Protein AF-Q5QMM8-F1 (afdb_monomer)

Foldseek 3Di:
DVLVVLVVLVCCLVVDQPDPPDDDDDDPDDDDDDDDDDDDDDDDDDDDDDDDDDDDDDDDDDDDPDPPPPQPFPLPQDDPVLSVQLSVLVVVVVVCVVVVHQDLVSLSSNSVSLVVSVVSLVVQLVVLVVLLVVLVVCLPDPVLVPDPCNVVSVVVNVVSVVVNVSSVVSSVSSSVVSVVSCPDPSNVVNVVVSVVVVVVVVVVVVVVVVVPDDPVRVVVVCVVPPVNVVPPPPPPDPDDD

Mean predicted aligned error: 17.86 Å

Secondary structure (DSSP, 8-state):
-HHHHHHHHHHHHHH-----S-S--PPPP------------------------------------------SS--TTS-HHHHHHHHHHHHHHHHHHHTT---HHHHHHHHHHHHHHHHHHHHHHHHHHHHHHHHHHHHHSTTGGGSTTHHHHHHHHHHHHHHHHHHHHHHHHHHHHHHHHHHSHHHHHHHHHHHHHHHHHHHHHHHHHHTS--HHHHHHHHHH-HHHHHTTGGG------

pLDDT: mean 73.05, std 20.54, range [30.92, 96.69]

Solvent-accessible surface area (backbone atoms only — not comparable to full-atom values): 15122 Å² total; per-residue (Å²): 119,74,64,63,50,55,51,50,51,51,49,51,59,73,75,50,66,76,69,76,94,72,80,86,78,79,76,85,77,88,77,86,81,82,82,80,89,86,87,86,89,85,84,93,81,88,91,85,86,91,85,82,92,86,82,87,80,87,89,80,90,74,88,73,93,62,87,72,75,76,60,96,65,79,48,76,85,52,54,72,66,58,48,48,50,45,48,54,44,49,53,51,49,54,50,35,54,74,68,74,48,87,59,64,67,57,54,51,53,41,50,52,44,51,52,54,47,48,54,54,51,50,53,50,50,52,53,43,48,53,52,39,52,54,49,51,53,46,67,70,34,76,70,39,72,78,38,96,54,38,67,62,51,53,53,50,43,55,52,35,54,54,50,50,56,49,51,51,52,33,41,54,51,50,42,51,54,51,51,56,46,67,71,33,67,67,46,50,50,50,52,51,52,54,50,52,52,52,49,52,51,50,52,49,51,51,51,55,57,67,64,59,65,53,74,66,54,52,50,52,49,58,73,65,34,61,72,70,67,56,70,70,67,79,79,77,80,83,81,80,132

Sequence (241 aa):
MRTSLVRFFLTILANTFLHSPYQHSSPPESSQCSTPLGSESGGKRRRGRRGKQKGLGEVVSVHEKKEAKTSPFPLLLLCRATRRRITEVYDEMYQIVRAKRNDTGKVHEFINCLVDARNELLHKSEMVQRSCRIKKALLSNPCSRRANSYDRLCEQVHKLEAEHKRLKKDADIYNYIQEQLQMSESYKLLIELSALVEKAEREDALATEAAEMTFEELLAQEKSDAAFWQRHRKLTSILPK

Organism: Oryza sativa subsp. japonica (NCBI:txid39947)

Radius of gyration: 34.61 Å; Cα contacts (8 Å, |Δi|>4): 102; chains: 1; bounding box: 60×52×132 Å

Nearest PDB structures (foldseek):
  8rd2-assembly2_B  TM=4.336E-01  e=2.467E+00  Trypanosoma brucei
  2b5u-assembly2_C  TM=3.695E-01  e=2.600E+00  Escherichia coli
  8i4v-assembly1_A  TM=2.441E-01  e=1.804E+00  Saccharomyces cerevisiae S288C
  7nyw-assembly1_B  TM=3.346E-01  e=6.655E+00  Photorhabdus thracensis

Structure (mmCIF, N/CA/C/O backbone):
data_AF-Q5QMM8-F1
#
_entry.id   AF-Q5QMM8-F1
#
loop_
_atom_site.group_PDB
_atom_site.id
_atom_site.type_symbol
_atom_site.label_atom_id
_atom_site.label_alt_id
_atom_site.label_comp_id
_atom_site.label_asym_id
_atom_site.label_entity_id
_atom_site.label_seq_id
_atom_site.pdbx_PDB_ins_code
_atom_site.Cartn_x
_atom_site.Cartn_y
_atom_site.Cartn_z
_atom_site.occupancy
_atom_site.B_iso_or_equiv
_atom_site.auth_seq_id
_atom_site.auth_comp_id
_atom_site.auth_asym_id
_atom_site.auth_atom_id
_atom_site.pdbx_PDB_model_num
ATOM 1 N N . MET A 1 1 ? -6.040 -5.272 22.328 1.00 52.16 1 MET A N 1
ATOM 2 C CA . MET A 1 1 ? -5.174 -5.224 21.114 1.00 52.16 1 MET A CA 1
ATOM 3 C C . MET A 1 1 ? -5.940 -5.113 19.789 1.00 52.16 1 MET A C 1
ATOM 5 O O . MET A 1 1 ? -5.476 -4.390 18.921 1.00 52.16 1 MET A O 1
ATOM 9 N N . ARG A 1 2 ? -7.082 -5.792 19.578 1.00 51.41 2 ARG 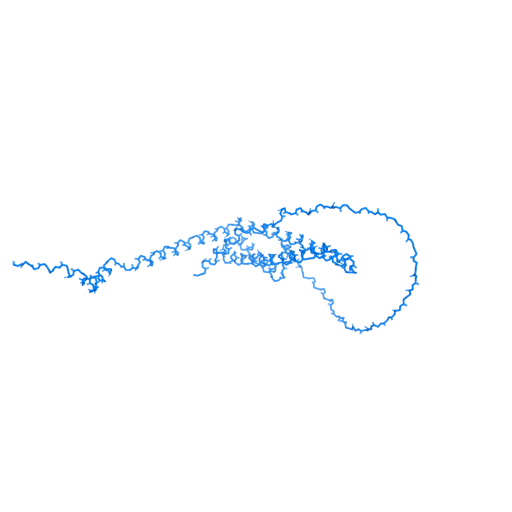A N 1
ATOM 10 C CA . ARG A 1 2 ? -7.790 -5.764 18.273 1.00 51.41 2 ARG A CA 1
ATOM 11 C C . ARG A 1 2 ? -8.487 -4.428 17.946 1.00 51.41 2 ARG A C 1
ATOM 13 O O . ARG A 1 2 ? -8.614 -4.079 16.781 1.00 51.41 2 ARG A O 1
ATOM 20 N N . THR A 1 3 ? -8.896 -3.674 18.957 1.00 55.19 3 THR A N 1
ATOM 21 C CA . THR A 1 3 ? -9.643 -2.403 18.869 1.00 55.19 3 THR A CA 1
ATOM 22 C C . THR A 1 3 ? -8.789 -1.234 18.379 1.00 55.19 3 THR A C 1
ATOM 24 O O . THR A 1 3 ? -9.188 -0.514 17.463 1.00 55.19 3 THR A O 1
ATOM 27 N N . SER A 1 4 ? -7.557 -1.138 18.885 1.00 62.91 4 SER A N 1
ATOM 28 C CA . SER A 1 4 ? -6.531 -0.203 18.401 1.00 62.91 4 SER A CA 1
ATOM 29 C C . SER A 1 4 ? -6.282 -0.345 16.892 1.00 62.91 4 SER A C 1
ATOM 31 O O . SER A 1 4 ? -6.095 0.651 16.196 1.00 62.91 4 SER A O 1
ATOM 33 N N . LEU A 1 5 ? -6.376 -1.569 16.360 1.00 60.88 5 LEU A N 1
ATOM 34 C CA . LEU A 1 5 ? -6.166 -1.847 14.941 1.00 60.88 5 LEU A CA 1
ATOM 35 C C . LEU A 1 5 ? -7.289 -1.271 14.057 1.00 60.88 5 LEU A C 1
ATOM 37 O O . LEU A 1 5 ? -7.006 -0.653 13.036 1.00 60.88 5 LEU A O 1
ATOM 41 N N . VAL A 1 6 ? -8.559 -1.421 14.457 1.00 62.84 6 VAL A N 1
ATOM 42 C CA . VAL A 1 6 ? -9.712 -0.896 13.693 1.00 62.84 6 VAL A CA 1
ATOM 43 C C . VAL A 1 6 ? -9.661 0.628 13.623 1.00 62.84 6 VAL A C 1
ATOM 45 O O . VAL A 1 6 ? -9.844 1.210 12.557 1.00 62.84 6 VAL A O 1
ATOM 48 N N . ARG A 1 7 ? -9.339 1.282 14.742 1.00 64.75 7 ARG A N 1
ATOM 49 C CA . ARG A 1 7 ? -9.132 2.734 14.807 1.00 64.75 7 ARG A CA 1
ATOM 50 C C . ARG A 1 7 ? -7.944 3.184 13.979 1.00 64.75 7 ARG A C 1
ATOM 52 O O . ARG A 1 7 ? -8.061 4.179 13.272 1.00 64.75 7 ARG A O 1
ATOM 59 N N . PHE A 1 8 ? -6.837 2.449 14.015 1.00 67.00 8 PHE A N 1
ATOM 60 C CA . PHE A 1 8 ? -5.682 2.715 13.165 1.00 67.00 8 PHE A CA 1
ATOM 61 C C . PHE A 1 8 ? -6.076 2.690 11.682 1.00 67.00 8 PHE A C 1
ATOM 63 O O . PHE A 1 8 ? -5.788 3.641 10.960 1.00 67.00 8 PHE A O 1
ATOM 70 N N . PHE A 1 9 ? -6.833 1.681 11.242 1.00 63.28 9 PHE A N 1
ATOM 71 C CA . PHE A 1 9 ? -7.301 1.596 9.858 1.00 63.28 9 PHE A CA 1
ATOM 72 C C . PHE A 1 9 ? -8.336 2.662 9.488 1.00 63.28 9 PHE A C 1
ATOM 74 O O . PHE A 1 9 ? -8.205 3.278 8.431 1.00 63.28 9 PHE A O 1
ATOM 81 N N . LEU A 1 10 ? -9.319 2.939 10.351 1.00 69.44 10 LEU A N 1
ATOM 82 C CA . LEU A 1 10 ? -10.286 4.021 10.136 1.00 69.44 10 LEU A CA 1
ATOM 83 C C . LEU A 1 10 ? -9.595 5.385 10.075 1.00 69.44 10 LEU A C 1
ATOM 85 O O . LEU A 1 10 ? -9.942 6.204 9.233 1.00 69.44 10 LEU A O 1
ATOM 89 N N . THR A 1 11 ? -8.582 5.610 10.912 1.00 71.00 11 THR A N 1
ATOM 90 C CA . THR A 1 11 ? -7.783 6.842 10.918 1.00 71.00 11 THR A CA 1
ATOM 91 C C . THR A 1 11 ? -6.945 6.957 9.648 1.00 71.00 11 THR A C 1
ATOM 93 O O . THR A 1 11 ? -6.895 8.027 9.046 1.00 71.00 11 THR A O 1
ATOM 96 N N . ILE A 1 12 ? -6.321 5.861 9.198 1.00 70.19 12 ILE A N 1
ATOM 97 C CA . ILE A 1 12 ? -5.587 5.830 7.927 1.00 70.19 12 ILE A CA 1
ATOM 98 C C . ILE A 1 12 ? -6.524 6.162 6.770 1.00 70.19 12 ILE A C 1
ATOM 100 O O . ILE A 1 12 ? -6.189 7.024 5.958 1.00 70.19 12 ILE A O 1
ATOM 104 N N . LEU A 1 13 ? -7.693 5.523 6.695 1.00 67.56 13 LEU A N 1
ATOM 105 C CA . LEU A 1 13 ? -8.658 5.794 5.635 1.00 67.56 13 LEU A CA 1
ATOM 106 C C . LEU A 1 13 ? -9.182 7.231 5.710 1.00 67.56 13 LEU A C 1
ATOM 108 O O . LEU A 1 13 ? -9.114 7.946 4.716 1.00 67.56 13 LEU A O 1
ATOM 112 N N . ALA A 1 14 ? -9.636 7.691 6.877 1.00 64.50 14 ALA A N 1
ATOM 113 C CA . ALA A 1 14 ? -10.193 9.032 7.055 1.00 64.50 14 ALA A CA 1
ATOM 114 C C . ALA A 1 14 ? -9.201 10.146 6.687 1.00 64.50 14 ALA A C 1
ATOM 116 O O . ALA A 1 14 ? -9.589 11.118 6.045 1.00 64.50 14 ALA A O 1
ATOM 117 N N . ASN A 1 15 ? -7.922 9.988 7.037 1.00 63.44 15 ASN A N 1
ATOM 118 C CA . ASN A 1 15 ? -6.932 11.055 6.888 1.00 63.44 15 ASN A CA 1
ATOM 119 C C . ASN A 1 15 ? -6.159 11.024 5.569 1.00 63.44 15 ASN A C 1
ATOM 121 O O . ASN A 1 15 ? -5.372 11.933 5.310 1.00 63.44 15 ASN A O 1
ATOM 125 N N . THR A 1 16 ? -6.323 9.993 4.736 1.00 59.56 16 THR A N 1
ATOM 126 C CA . THR A 1 16 ? -5.480 9.847 3.544 1.00 59.56 16 THR A CA 1
ATOM 127 C C . THR A 1 16 ? -6.283 9.553 2.290 1.00 59.56 16 THR A C 1
ATOM 129 O O . THR A 1 16 ? -6.184 8.489 1.683 1.00 59.56 16 THR A O 1
ATOM 132 N N . PHE A 1 17 ? -7.000 10.578 1.825 1.00 61.59 17 PHE A N 1
ATOM 133 C CA . PHE A 1 17 ? -7.147 10.735 0.381 1.00 61.59 17 PHE A CA 1
ATOM 134 C C . PHE A 1 17 ? -5.769 10.625 -0.260 1.00 61.59 17 PHE A C 1
ATOM 136 O O . PHE A 1 17 ? -4.796 11.190 0.259 1.00 61.59 17 PHE A O 1
ATOM 143 N N . LEU A 1 18 ? -5.688 9.929 -1.394 1.00 60.53 18 LEU A N 1
ATOM 144 C CA . LEU A 1 18 ? -4.515 9.976 -2.255 1.00 60.53 18 LEU A CA 1
ATOM 145 C C . LEU A 1 18 ? -4.426 11.396 -2.826 1.00 60.53 18 LEU A C 1
ATOM 147 O O . LEU A 1 18 ? -4.844 11.662 -3.952 1.00 60.53 18 LEU A O 1
ATOM 151 N N . HIS A 1 19 ? -3.927 12.333 -2.020 1.00 55.12 19 HIS A N 1
ATOM 152 C CA . HIS A 1 19 ? -3.566 13.658 -2.478 1.00 55.12 19 HIS A CA 1
ATOM 153 C C . HIS A 1 19 ? -2.453 13.467 -3.495 1.00 55.12 19 HIS A C 1
ATOM 155 O O . HIS A 1 19 ? -1.369 12.987 -3.165 1.00 55.12 19 HIS A O 1
ATOM 161 N N . SER A 1 20 ? -2.749 13.813 -4.747 1.00 40.50 20 SER A N 1
ATOM 162 C CA . SER A 1 20 ? -1.759 13.915 -5.814 1.00 40.50 20 SER A CA 1
ATOM 163 C C . SER A 1 20 ? -0.580 14.742 -5.289 1.00 40.50 20 SER A C 1
ATOM 165 O O . SER A 1 20 ? -0.755 15.950 -5.123 1.00 40.50 20 SER A O 1
ATOM 167 N N . PRO A 1 21 ? 0.620 14.172 -5.057 1.00 42.12 21 PRO A N 1
ATOM 168 C CA . PRO A 1 21 ? 1.703 14.910 -4.402 1.00 42.12 21 PRO A CA 1
ATOM 169 C C . PRO A 1 21 ? 2.363 15.974 -5.304 1.00 42.12 21 PRO A C 1
ATOM 171 O O . PRO A 1 21 ? 3.484 16.397 -5.046 1.00 42.12 21 PRO A O 1
ATOM 174 N N . TYR A 1 22 ? 1.708 16.388 -6.395 1.00 44.47 22 TYR A N 1
ATOM 175 C CA . TYR A 1 22 ? 2.306 17.167 -7.479 1.00 44.47 22 TYR A CA 1
ATOM 176 C C . TYR A 1 22 ? 1.322 18.189 -8.062 1.00 44.47 22 TYR A C 1
ATOM 178 O O . TYR A 1 22 ? 0.792 18.019 -9.159 1.00 44.47 22 TYR A O 1
ATOM 186 N N . GLN A 1 23 ? 1.103 19.279 -7.331 1.00 36.41 23 GLN A N 1
ATOM 187 C CA . GLN A 1 23 ? 1.040 20.606 -7.944 1.00 36.41 23 GLN A CA 1
ATOM 188 C C . GLN A 1 23 ? 2.342 21.317 -7.544 1.00 36.41 23 GLN A C 1
ATOM 190 O O . GLN A 1 23 ? 2.742 21.219 -6.392 1.00 36.41 23 GLN A O 1
ATOM 195 N N . HIS A 1 24 ? 3.020 21.973 -8.488 1.00 34.44 24 HIS A N 1
ATOM 196 C CA . HIS A 1 24 ? 4.324 22.650 -8.334 1.00 34.44 24 HIS A CA 1
ATOM 197 C C . HIS A 1 24 ? 5.590 21.780 -8.444 1.00 34.44 24 HIS A C 1
ATOM 199 O O . HIS A 1 24 ? 6.345 21.564 -7.505 1.00 34.44 24 HIS A O 1
ATOM 205 N N . SER A 1 25 ? 5.899 21.365 -9.671 1.00 33.28 25 SER A N 1
ATOM 206 C CA . SER A 1 25 ? 7.277 21.472 -10.172 1.00 33.28 25 SER A CA 1
ATOM 207 C C . SER A 1 25 ? 7.196 21.804 -11.656 1.00 33.28 25 SER A C 1
ATOM 209 O O . SER A 1 25 ? 7.067 20.934 -12.514 1.00 33.28 25 SER A O 1
ATOM 211 N N . SER A 1 26 ? 7.163 23.101 -11.947 1.00 34.69 26 SER A N 1
ATOM 212 C CA . SER A 1 26 ? 7.429 23.634 -13.279 1.00 34.69 26 SER A CA 1
ATOM 213 C C . SER A 1 26 ? 8.799 23.112 -13.744 1.00 34.69 26 SER 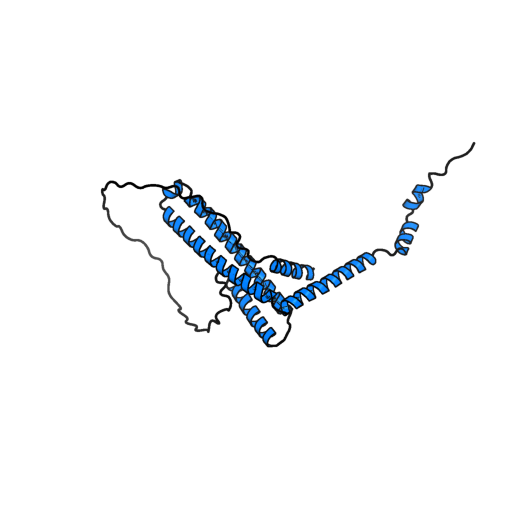A C 1
ATOM 215 O O . SER A 1 26 ? 9.753 23.145 -12.962 1.00 34.69 26 SER A O 1
ATOM 217 N N . PRO A 1 27 ? 8.929 22.589 -14.975 1.00 42.97 27 PRO A N 1
ATOM 218 C CA . PRO A 1 27 ? 10.240 22.270 -15.526 1.00 42.97 27 PRO A CA 1
ATOM 219 C C . PRO A 1 27 ? 11.021 23.580 -15.738 1.00 42.97 27 PRO A C 1
ATOM 221 O O . PRO A 1 27 ? 10.403 24.577 -16.117 1.00 42.97 27 PRO A O 1
ATOM 224 N N . PRO A 1 28 ? 12.349 23.613 -15.512 1.00 45.66 28 PRO A N 1
ATOM 225 C CA . PRO A 1 28 ? 13.141 24.776 -15.872 1.00 45.66 28 PRO A CA 1
ATOM 226 C C . PRO A 1 28 ? 13.070 24.983 -17.387 1.00 45.66 28 PRO A C 1
ATOM 228 O O . PRO A 1 28 ? 13.070 24.032 -18.173 1.00 45.66 28 PRO A O 1
ATOM 231 N N . GLU A 1 29 ? 12.948 26.252 -17.741 1.00 39.28 29 GLU A N 1
ATOM 232 C CA . GLU A 1 29 ? 12.667 26.787 -19.061 1.00 39.28 29 GLU A CA 1
ATOM 233 C C . GLU A 1 29 ? 13.600 26.242 -20.148 1.00 39.28 29 GLU A C 1
ATOM 235 O O . GLU A 1 29 ? 14.810 26.074 -19.982 1.00 39.28 29 GLU A O 1
ATOM 240 N N . SER A 1 30 ? 12.993 25.986 -21.302 1.00 36.56 30 SER A N 1
ATOM 241 C CA . SER A 1 30 ? 13.650 25.678 -22.561 1.00 36.56 30 SER A CA 1
ATOM 242 C C . SER A 1 30 ? 14.577 26.820 -22.982 1.00 36.56 30 SER A C 1
ATOM 244 O O . SER A 1 30 ? 14.123 27.835 -23.511 1.00 36.56 30 SER A O 1
ATOM 246 N N . SER A 1 31 ? 15.880 26.623 -22.797 1.00 42.12 31 SER A N 1
ATOM 247 C CA . SER A 1 31 ? 16.910 27.391 -23.490 1.00 42.12 31 SER A CA 1
ATOM 248 C C . SER A 1 31 ? 17.066 26.861 -24.919 1.00 42.12 31 SER A C 1
ATOM 250 O O . SER A 1 31 ? 17.201 25.661 -25.168 1.00 42.12 31 SER A O 1
ATOM 252 N N . GLN A 1 32 ? 16.954 27.804 -25.842 1.00 35.91 32 GLN A N 1
ATOM 253 C CA . GLN A 1 32 ? 16.893 27.682 -27.288 1.00 35.91 32 GLN A CA 1
ATOM 254 C C . GLN A 1 32 ? 18.176 27.047 -27.848 1.00 35.91 32 GLN A C 1
ATOM 256 O O . GLN A 1 32 ? 19.281 27.397 -27.443 1.00 35.91 32 GLN A O 1
ATOM 261 N N . CYS A 1 33 ? 18.052 26.149 -28.826 1.00 32.84 33 CYS A N 1
ATOM 262 C CA . CYS A 1 33 ? 19.186 25.767 -29.663 1.00 32.84 33 CYS A CA 1
ATOM 263 C C . CYS A 1 33 ? 18.751 25.786 -31.125 1.00 32.84 33 CYS A C 1
ATOM 265 O O . CYS A 1 33 ? 18.066 24.887 -31.614 1.00 32.84 33 CYS A O 1
ATOM 267 N N . SER A 1 34 ? 19.114 26.886 -31.771 1.00 42.47 34 SER A N 1
ATOM 268 C CA . SER A 1 34 ? 18.959 27.170 -33.187 1.00 42.47 34 SER A CA 1
ATOM 269 C C . SER A 1 34 ? 19.758 26.176 -34.034 1.00 42.47 34 SER A C 1
ATOM 271 O O . SER A 1 34 ? 20.928 25.908 -33.765 1.00 42.47 34 SER A O 1
ATOM 273 N N . THR A 1 35 ? 19.130 25.654 -35.084 1.00 37.69 35 THR A N 1
ATOM 274 C CA . THR A 1 35 ? 19.794 24.993 -36.213 1.00 37.69 35 THR A CA 1
ATOM 275 C C . THR A 1 35 ? 20.621 26.003 -37.020 1.00 37.69 35 THR A C 1
ATOM 277 O O . THR A 1 35 ? 20.265 27.180 -37.090 1.00 37.69 35 THR A O 1
ATOM 280 N N . PRO A 1 36 ? 21.694 25.542 -37.687 1.00 39.88 36 PRO A N 1
ATOM 281 C CA . PRO A 1 36 ? 21.668 25.666 -39.143 1.00 39.88 36 PRO A CA 1
ATOM 282 C C . PRO A 1 36 ? 22.196 24.430 -39.897 1.00 39.88 36 PRO A C 1
ATOM 284 O O . PRO A 1 36 ? 23.195 23.815 -39.542 1.00 39.88 36 PRO A O 1
ATOM 287 N N . LEU A 1 37 ? 21.439 24.102 -40.949 1.00 38.84 37 LEU A N 1
ATOM 288 C CA . LEU A 1 37 ? 21.835 23.702 -42.307 1.00 38.84 37 LEU A CA 1
ATOM 289 C C . LEU A 1 37 ? 23.322 23.403 -42.589 1.00 38.84 37 LEU A C 1
ATOM 291 O O . LEU A 1 37 ? 24.175 24.265 -42.404 1.00 38.84 37 LEU A O 1
ATOM 295 N N . GLY A 1 38 ? 23.572 22.274 -43.268 1.00 37.28 38 GLY A N 1
ATOM 296 C CA . GLY A 1 38 ? 24.646 22.200 -44.264 1.00 37.28 38 GLY A CA 1
ATOM 297 C C . GLY A 1 38 ? 25.339 20.847 -44.441 1.00 37.28 38 GLY A C 1
ATOM 298 O O . GLY A 1 38 ? 26.075 20.410 -43.569 1.00 37.28 38 GLY A O 1
ATOM 299 N N . SER A 1 39 ? 25.210 20.306 -45.657 1.00 39.66 39 SER A N 1
ATOM 300 C CA . SER A 1 39 ? 26.218 19.511 -46.382 1.00 39.66 39 SER A CA 1
ATOM 301 C C . SER A 1 39 ? 26.262 17.976 -46.244 1.00 39.66 39 SER A C 1
ATOM 303 O O . SER A 1 39 ? 26.850 17.386 -45.346 1.00 39.66 39 SER A O 1
ATOM 305 N N . GLU A 1 40 ? 25.684 17.403 -47.295 1.00 42.16 40 GLU A N 1
ATOM 306 C CA . GLU A 1 40 ? 25.752 16.120 -48.005 1.00 42.16 40 GLU A CA 1
ATOM 307 C C . GLU A 1 40 ? 27.009 15.206 -47.983 1.00 42.16 40 GLU A C 1
ATOM 309 O O . GLU A 1 40 ? 28.139 15.586 -47.684 1.00 42.16 40 GLU A O 1
ATOM 314 N N . SER A 1 41 ? 26.749 13.999 -48.522 1.00 42.56 41 SER A N 1
ATOM 315 C CA . SER A 1 41 ? 27.630 12.884 -48.927 1.00 42.56 41 SER A CA 1
ATOM 316 C C . SER A 1 41 ? 27.987 11.884 -47.817 1.00 42.56 41 SER A C 1
ATOM 318 O O . SER A 1 41 ? 28.306 12.253 -46.701 1.00 42.56 41 SER A O 1
ATOM 320 N N . GLY A 1 42 ? 27.952 10.565 -47.992 1.00 37.94 42 GLY A N 1
ATOM 321 C CA . GLY A 1 42 ? 27.649 9.681 -49.113 1.00 37.94 42 GLY A CA 1
ATOM 322 C C . GLY A 1 42 ? 28.178 8.290 -48.719 1.00 37.94 42 GLY A C 1
ATOM 323 O O . GLY A 1 42 ? 29.270 8.199 -48.170 1.00 37.94 42 GLY A O 1
ATOM 324 N N . GLY A 1 43 ? 27.436 7.194 -48.942 1.00 40.31 43 GLY A N 1
ATOM 325 C CA . GLY A 1 43 ? 27.991 5.852 -48.679 1.00 40.31 43 GLY A CA 1
ATOM 326 C C . GLY A 1 43 ? 27.007 4.704 -48.430 1.00 40.31 43 GLY A C 1
ATOM 327 O O . GLY A 1 43 ? 26.788 4.291 -47.298 1.00 40.31 43 GLY A O 1
ATOM 328 N N . LYS A 1 44 ? 26.473 4.112 -49.505 1.00 47.56 44 LYS A N 1
ATOM 329 C CA . LYS A 1 44 ? 25.811 2.788 -49.525 1.00 47.56 44 LYS A CA 1
ATOM 330 C C . LYS A 1 44 ? 26.807 1.657 -49.224 1.00 47.56 44 LYS A C 1
ATOM 332 O O . LYS A 1 44 ? 27.731 1.534 -50.017 1.00 47.56 44 LYS A O 1
ATOM 337 N N . ARG A 1 45 ? 26.521 0.732 -48.284 1.00 50.62 45 ARG A N 1
ATOM 338 C CA . ARG A 1 45 ? 26.811 -0.740 -48.350 1.00 50.62 45 ARG A CA 1
ATOM 339 C C . ARG A 1 45 ? 25.893 -1.497 -47.362 1.00 50.62 45 ARG A C 1
ATOM 341 O O . ARG A 1 45 ? 25.945 -1.247 -46.172 1.00 50.62 45 ARG A O 1
ATOM 348 N N . ARG A 1 46 ? 24.838 -2.181 -47.830 1.00 49.81 46 ARG A N 1
ATOM 349 C CA . ARG A 1 46 ? 24.703 -3.615 -48.216 1.00 49.81 46 ARG A CA 1
ATOM 350 C C . ARG A 1 46 ? 24.482 -4.612 -47.051 1.00 49.81 46 ARG A C 1
ATOM 352 O O . ARG A 1 46 ? 25.278 -4.720 -46.134 1.00 49.81 46 ARG A O 1
ATOM 359 N N . ARG A 1 47 ? 23.373 -5.361 -47.185 1.00 41.19 47 ARG A N 1
ATOM 360 C CA . ARG A 1 47 ? 22.813 -6.446 -46.350 1.00 41.19 47 ARG A CA 1
ATOM 361 C C . ARG A 1 47 ? 23.704 -7.702 -46.243 1.00 41.19 47 ARG A C 1
ATOM 363 O O . ARG A 1 47 ? 24.265 -8.122 -47.248 1.00 41.19 47 ARG A O 1
ATOM 370 N N . GLY A 1 48 ? 23.605 -8.407 -45.108 1.00 43.69 48 GLY A N 1
ATOM 371 C CA . GLY A 1 48 ? 23.833 -9.860 -44.943 1.00 43.69 48 GLY A CA 1
ATOM 372 C C . GLY A 1 48 ? 23.164 -10.340 -43.638 1.00 43.69 48 GLY A C 1
ATOM 373 O O . GLY A 1 48 ? 23.464 -9.802 -42.586 1.00 43.69 48 GLY A O 1
ATOM 374 N N . ARG A 1 49 ? 22.005 -11.017 -43.666 1.00 46.50 49 ARG A N 1
ATOM 375 C CA . ARG A 1 49 ? 21.713 -12.472 -43.772 1.00 46.50 49 ARG A CA 1
ATOM 376 C C . ARG A 1 49 ? 22.110 -13.348 -42.553 1.00 46.50 49 ARG A C 1
ATOM 378 O O . ARG A 1 49 ? 23.262 -13.717 -42.413 1.00 46.50 49 ARG A O 1
ATOM 385 N N . ARG A 1 50 ? 21.048 -13.828 -41.875 1.00 43.12 50 ARG A N 1
ATOM 386 C CA . ARG A 1 50 ? 20.757 -15.198 -41.367 1.00 43.12 50 ARG A CA 1
ATOM 387 C C . ARG A 1 50 ? 21.469 -15.782 -40.127 1.00 43.12 50 ARG A C 1
ATOM 389 O O . ARG A 1 50 ? 22.671 -15.990 -40.112 1.00 43.12 50 ARG A O 1
ATOM 396 N N . GLY A 1 51 ? 20.616 -16.281 -39.220 1.00 42.66 51 GLY A N 1
ATOM 397 C CA . GLY A 1 51 ? 20.850 -17.307 -38.186 1.00 42.66 51 GLY A CA 1
ATOM 398 C C . GLY A 1 51 ? 20.095 -16.923 -36.902 1.00 42.66 51 GLY A C 1
ATOM 399 O O . GLY A 1 51 ? 20.192 -15.776 -36.506 1.00 42.66 51 GLY A O 1
ATOM 400 N N . LYS A 1 52 ? 19.309 -17.741 -36.193 1.00 45.97 52 LYS A N 1
ATOM 401 C CA . LYS A 1 52 ? 19.045 -19.186 -36.208 1.00 45.97 52 LYS A CA 1
ATOM 402 C C . LYS A 1 52 ? 17.814 -19.444 -35.297 1.00 45.97 52 LYS A C 1
ATOM 404 O O . LYS A 1 52 ? 17.562 -18.674 -34.379 1.00 45.97 52 LYS A O 1
ATOM 409 N N . GLN A 1 53 ? 17.057 -20.499 -35.601 1.00 46.09 53 GLN A N 1
ATOM 410 C CA . GLN A 1 53 ? 15.806 -20.968 -34.973 1.00 46.09 53 GLN A CA 1
ATOM 411 C C . GLN A 1 53 ? 15.862 -21.247 -33.456 1.00 46.09 53 GLN A C 1
ATOM 413 O O . GLN A 1 53 ? 16.874 -21.743 -32.963 1.00 46.09 53 GLN A O 1
ATOM 418 N N . LYS A 1 54 ? 14.709 -21.067 -32.791 1.00 42.00 54 LYS A N 1
ATOM 419 C CA . LYS A 1 54 ? 14.048 -21.916 -31.760 1.00 42.00 54 LYS A CA 1
ATOM 420 C C . LYS A 1 54 ? 12.766 -21.154 -31.360 1.00 42.00 54 LYS A C 1
ATOM 422 O O . LYS A 1 54 ? 12.873 -19.978 -31.053 1.00 42.00 54 LYS A O 1
ATOM 427 N N . GLY A 1 55 ? 11.537 -21.655 -31.410 1.00 35.28 55 GLY A N 1
ATOM 428 C CA . GLY A 1 55 ? 11.009 -23.017 -31.391 1.00 35.28 55 GLY A CA 1
ATOM 429 C C . GLY A 1 55 ? 9.895 -23.055 -30.332 1.00 35.28 55 GLY A C 1
ATOM 430 O O . GLY A 1 55 ? 10.121 -22.526 -29.248 1.00 35.28 55 GLY A O 1
ATOM 431 N N . LEU A 1 56 ? 8.768 -23.710 -30.656 1.00 41.91 56 LEU A N 1
ATOM 432 C CA . LEU A 1 56 ? 7.573 -23.998 -29.827 1.00 41.91 56 LEU A CA 1
ATOM 433 C C . LEU A 1 56 ? 6.572 -22.826 -29.750 1.00 41.91 56 LEU A C 1
ATOM 435 O O . LEU A 1 56 ? 6.899 -21.762 -29.242 1.00 41.91 56 LEU A O 1
ATOM 439 N N . GLY A 1 57 ? 5.370 -22.900 -30.330 1.00 33.56 57 GLY A N 1
ATOM 440 C CA . GLY A 1 57 ? 4.406 -24.015 -30.360 1.00 33.56 57 GLY A CA 1
ATOM 441 C C . GLY A 1 57 ? 3.228 -23.550 -29.497 1.00 33.56 57 GLY A C 1
ATOM 442 O O . GLY A 1 57 ? 3.406 -23.367 -28.302 1.00 33.56 57 GLY A O 1
ATOM 443 N N . GLU A 1 58 ? 2.205 -22.940 -30.096 1.00 32.19 58 GLU A N 1
ATOM 444 C CA . GLU A 1 58 ? 0.922 -23.573 -30.440 1.00 32.19 58 GLU A CA 1
ATOM 445 C C . GLU A 1 58 ? 0.157 -24.100 -29.213 1.00 32.19 58 GLU A C 1
ATOM 447 O O . GLU A 1 58 ? 0.730 -24.670 -28.293 1.00 32.19 58 GLU A O 1
ATOM 452 N N . VAL A 1 59 ? -1.167 -23.962 -29.296 1.00 35.03 59 VAL A N 1
ATOM 453 C CA . VAL A 1 59 ? -2.219 -24.621 -28.512 1.00 35.03 59 VAL A CA 1
ATOM 454 C C . VAL A 1 59 ? -2.958 -23.690 -27.524 1.00 35.03 59 VAL A C 1
ATOM 456 O O . VAL A 1 59 ? -2.456 -23.238 -26.500 1.00 35.03 59 VAL A O 1
ATOM 459 N N . VAL A 1 60 ? -4.233 -23.497 -27.886 1.00 34.91 60 VAL A N 1
ATOM 460 C CA . VAL A 1 60 ? -5.415 -23.095 -27.104 1.00 34.91 60 VAL A CA 1
ATOM 461 C C . VAL A 1 60 ? -5.810 -21.612 -27.039 1.00 34.91 60 VAL A C 1
ATOM 463 O O . VAL A 1 60 ? -5.674 -20.915 -26.037 1.00 34.91 60 VAL A O 1
ATOM 466 N N . SER A 1 61 ? -6.501 -21.201 -28.102 1.00 30.92 61 SER A N 1
ATOM 467 C CA . SER A 1 61 ? -7.718 -20.390 -27.998 1.00 30.92 61 SER A CA 1
ATOM 468 C C . SER A 1 61 ? -8.791 -21.173 -27.219 1.00 30.92 61 SER A C 1
ATOM 470 O O . SER A 1 61 ? -9.290 -22.179 -27.719 1.00 30.92 61 SER A O 1
ATOM 472 N N . VAL A 1 62 ? -9.153 -20.725 -26.010 1.00 37.31 62 VAL A N 1
ATOM 473 C CA . VAL A 1 62 ? -10.474 -21.005 -25.420 1.00 37.31 62 VAL A CA 1
ATOM 474 C C . VAL A 1 62 ? -11.205 -19.678 -25.290 1.00 37.31 62 VAL A C 1
ATOM 476 O O . VAL A 1 62 ? -10.936 -18.859 -24.412 1.00 37.31 62 VAL A O 1
ATOM 479 N N . HIS A 1 63 ? -12.157 -19.493 -26.195 1.00 31.33 63 HIS A N 1
ATOM 480 C CA . HIS A 1 63 ? -13.303 -18.630 -25.991 1.00 31.33 63 HIS A CA 1
ATOM 481 C C . HIS A 1 63 ? -14.131 -19.208 -24.833 1.00 31.33 63 HIS A C 1
ATOM 483 O O . HIS A 1 63 ? -14.935 -20.110 -25.036 1.00 31.33 63 HIS A O 1
ATOM 489 N N . GLU A 1 64 ? -13.985 -18.669 -23.626 1.00 35.69 64 GLU A N 1
ATOM 490 C CA . GLU A 1 64 ? -15.077 -18.694 -22.652 1.00 35.69 64 GLU A CA 1
ATOM 491 C C . GLU A 1 64 ? -15.689 -17.298 -22.595 1.00 35.69 64 GLU A C 1
ATOM 493 O O . GLU A 1 64 ? -15.195 -16.379 -21.938 1.00 35.69 64 GLU A O 1
ATOM 498 N N . LYS A 1 65 ? -16.800 -17.149 -23.325 1.00 31.02 65 LYS A N 1
ATOM 499 C CA . LYS A 1 65 ? -17.841 -16.166 -23.026 1.00 31.02 65 LYS A CA 1
ATOM 500 C C . LYS A 1 65 ? -18.377 -16.479 -21.628 1.00 31.02 65 LYS A C 1
ATOM 502 O O . LYS A 1 65 ? -19.357 -17.197 -21.475 1.00 31.02 65 LYS A O 1
ATOM 507 N N . LYS A 1 66 ? -17.721 -15.949 -20.605 1.00 36.50 66 LYS A N 1
ATOM 508 C CA . LYS A 1 66 ? -18.298 -15.807 -19.274 1.00 36.50 66 LYS A CA 1
ATOM 509 C C . LYS A 1 66 ? -18.531 -14.322 -19.111 1.00 36.50 66 LYS A C 1
ATOM 511 O O . LYS A 1 66 ? -17.560 -13.571 -19.153 1.00 36.50 66 LYS A O 1
ATOM 516 N N . GLU A 1 67 ? -19.799 -13.921 -19.060 1.00 32.88 67 GLU A N 1
ATOM 517 C CA . GLU A 1 67 ? -20.230 -12.533 -18.899 1.00 32.88 67 GLU A CA 1
ATOM 518 C C . GLU A 1 67 ? -19.359 -11.854 -17.845 1.00 32.88 67 GLU A C 1
ATOM 520 O O . GLU A 1 67 ? -19.493 -12.085 -16.641 1.00 32.88 67 GLU A O 1
ATOM 525 N N . ALA A 1 68 ? -18.383 -11.079 -18.314 1.00 42.00 68 ALA A N 1
ATOM 526 C CA . ALA A 1 68 ? -17.535 -10.306 -17.444 1.00 42.00 68 ALA A CA 1
ATOM 527 C C . ALA A 1 68 ? -18.431 -9.180 -16.953 1.00 42.00 68 ALA A C 1
ATOM 529 O O . ALA A 1 68 ? -18.557 -8.161 -17.626 1.00 42.00 68 ALA A O 1
ATOM 530 N N . LYS A 1 69 ? -19.107 -9.410 -15.819 1.00 55.25 69 LYS A N 1
ATOM 531 C CA . LYS A 1 69 ? -19.714 -8.354 -15.014 1.00 55.25 69 LYS A CA 1
ATOM 532 C C . LYS A 1 69 ? -18.669 -7.252 -14.929 1.00 55.25 69 LYS A C 1
ATOM 534 O O . LYS A 1 69 ? -17.617 -7.442 -14.315 1.00 55.25 69 LYS A O 1
ATOM 539 N N . THR A 1 70 ? -18.901 -6.173 -15.668 1.00 55.97 70 THR A N 1
ATOM 540 C CA . THR A 1 70 ? -18.005 -5.028 -15.719 1.00 55.97 70 THR A CA 1
ATOM 541 C C . THR A 1 70 ? -17.891 -4.539 -14.288 1.00 55.97 70 THR A C 1
ATOM 543 O O . THR A 1 70 ? -18.873 -4.057 -13.730 1.00 55.97 70 THR A O 1
ATOM 546 N N . SER A 1 71 ? -16.733 -4.763 -13.662 1.00 57.22 71 SER A N 1
ATOM 547 C CA . SER A 1 71 ? -16.512 -4.359 -12.278 1.00 57.22 71 SER A CA 1
ATOM 548 C C . SER A 1 71 ? -16.833 -2.867 -12.170 1.00 57.22 71 SER A C 1
ATOM 550 O O . SER A 1 71 ? -16.304 -2.112 -12.996 1.00 57.22 71 SER A O 1
ATOM 552 N N . PRO A 1 72 ? -17.642 -2.426 -11.190 1.00 64.06 72 PRO A N 1
ATOM 553 C CA . PRO A 1 72 ? -18.049 -1.025 -11.067 1.00 64.06 72 PRO A CA 1
ATOM 554 C C . PRO A 1 72 ? -16.855 -0.063 -10.974 1.00 64.06 72 PRO A C 1
ATOM 556 O O . PRO A 1 72 ? -16.973 1.111 -11.311 1.00 64.06 72 PRO A O 1
ATOM 559 N N . PHE A 1 73 ? -15.677 -0.576 -10.602 1.00 67.50 73 PHE A N 1
ATOM 560 C CA . PHE A 1 73 ? -14.459 0.201 -10.435 1.00 67.50 73 PHE A CA 1
ATOM 561 C C . PHE A 1 73 ? -13.335 -0.324 -11.334 1.00 67.50 73 PHE A C 1
ATOM 563 O O . PHE A 1 73 ? -12.729 -1.359 -11.030 1.00 67.50 73 PHE A O 1
ATOM 570 N N . PRO A 1 74 ? -13.004 0.366 -12.440 1.00 75.62 74 PRO A N 1
ATOM 571 C CA . PRO A 1 74 ? -11.883 -0.006 -13.288 1.00 75.62 74 PRO A CA 1
ATOM 572 C C . PRO A 1 74 ? -10.563 0.447 -12.645 1.00 75.62 74 PRO A C 1
ATOM 574 O O . PRO A 1 74 ? -9.866 1.300 -13.180 1.00 75.62 74 PRO A O 1
ATOM 577 N N . LEU A 1 75 ? -10.207 -0.142 -11.499 1.00 81.19 75 LEU A N 1
ATOM 578 C CA . LEU A 1 75 ? -8.895 0.001 -10.858 1.00 81.19 75 LEU A CA 1
ATOM 579 C C . LEU A 1 75 ? -7.880 -0.856 -11.630 1.00 81.19 75 LEU A C 1
ATOM 581 O O . LEU A 1 75 ? -7.563 -1.990 -11.259 1.00 81.19 75 LEU A O 1
ATOM 585 N N . LEU A 1 76 ? -7.472 -0.360 -12.800 1.00 79.62 76 LEU A N 1
ATOM 586 C CA . LEU A 1 76 ? -6.798 -1.139 -13.843 1.00 79.62 76 LEU A CA 1
ATOM 587 C C . LEU A 1 76 ? -5.375 -1.552 -13.472 1.00 79.62 76 LEU A C 1
ATOM 589 O O . LEU A 1 76 ? -4.877 -2.553 -13.993 1.00 79.62 76 LEU A O 1
ATOM 593 N N . LEU A 1 77 ? -4.712 -0.761 -12.637 1.00 85.25 77 LEU A N 1
ATOM 594 C CA . LEU A 1 77 ? -3.351 -0.988 -12.190 1.00 85.25 77 LEU A CA 1
ATOM 595 C C . LEU A 1 77 ? -3.291 -1.740 -10.875 1.00 85.25 77 LEU A C 1
ATOM 597 O O . LEU A 1 77 ? -2.188 -2.108 -10.507 1.00 85.25 77 LEU A O 1
ATOM 601 N N . LEU A 1 78 ? -4.399 -2.041 -10.196 1.00 88.94 78 LEU A N 1
ATOM 602 C CA . LEU A 1 78 ? -4.371 -2.996 -9.088 1.00 88.94 78 LEU A CA 1
ATOM 603 C C . LEU A 1 78 ? -4.123 -4.420 -9.588 1.00 88.94 78 LEU A C 1
ATOM 605 O O . LEU A 1 78 ? -4.480 -4.802 -10.710 1.00 88.94 78 LEU A O 1
ATOM 609 N N . CYS A 1 79 ? -3.531 -5.248 -8.735 1.00 88.94 79 CYS A N 1
ATOM 610 C CA . CYS A 1 79 ? -3.343 -6.648 -9.024 1.00 88.94 79 CYS A CA 1
ATOM 611 C C . CYS A 1 79 ? -4.716 -7.314 -9.109 1.00 88.94 79 CYS A C 1
ATOM 613 O O . CYS A 1 79 ? -5.722 -6.876 -8.539 1.00 88.94 79 CYS A O 1
ATOM 615 N N . ARG A 1 80 ? -4.779 -8.401 -9.878 1.00 88.44 80 ARG A N 1
ATOM 616 C CA . ARG A 1 80 ? -6.040 -9.104 -10.124 1.00 88.44 80 ARG A CA 1
ATOM 617 C C . ARG A 1 80 ? -6.694 -9.580 -8.823 1.00 88.44 80 ARG A C 1
ATOM 619 O O . ARG A 1 80 ? -7.917 -9.597 -8.769 1.00 88.44 80 ARG A O 1
ATOM 626 N N . ALA A 1 81 ? -5.900 -9.950 -7.816 1.00 89.62 81 ALA A N 1
ATOM 627 C CA . ALA A 1 81 ? -6.393 -10.406 -6.521 1.00 89.62 81 ALA A CA 1
ATOM 628 C C . ALA A 1 81 ? -7.085 -9.275 -5.745 1.00 89.62 81 ALA A C 1
ATOM 630 O O . ALA A 1 81 ? -8.254 -9.426 -5.404 1.00 89.62 81 ALA A O 1
ATOM 631 N N . THR A 1 82 ? -6.422 -8.127 -5.559 1.00 90.00 82 THR A N 1
ATOM 632 C CA . THR A 1 82 ? -6.990 -6.962 -4.858 1.00 90.00 82 THR A CA 1
ATOM 633 C C . THR A 1 82 ? -8.270 -6.478 -5.533 1.00 90.00 82 THR A C 1
ATOM 635 O O . THR A 1 82 ? -9.302 -6.328 -4.890 1.00 90.00 82 THR A O 1
ATOM 638 N N . ARG A 1 83 ? -8.253 -6.326 -6.863 1.00 90.00 83 ARG A N 1
ATOM 639 C CA . ARG A 1 83 ? -9.437 -5.894 -7.621 1.00 90.00 83 ARG A CA 1
ATOM 640 C C . ARG A 1 83 ? -10.614 -6.869 -7.500 1.00 90.00 83 ARG A C 1
ATOM 642 O O . ARG A 1 83 ? -11.755 -6.423 -7.400 1.00 90.00 83 ARG A O 1
ATOM 649 N N . ARG A 1 84 ? -10.351 -8.183 -7.518 1.00 90.38 84 ARG A N 1
ATOM 650 C CA . ARG A 1 84 ? -11.387 -9.208 -7.302 1.00 90.38 84 ARG A CA 1
ATOM 651 C C . ARG A 1 84 ? -11.993 -9.088 -5.911 1.00 90.38 84 ARG A C 1
ATOM 653 O O . ARG A 1 84 ? -13.203 -8.951 -5.827 1.00 90.38 84 ARG A O 1
ATOM 660 N N . ARG A 1 85 ? -11.156 -9.013 -4.871 1.00 91.44 85 ARG A N 1
ATOM 661 C CA . ARG A 1 85 ? -11.606 -8.848 -3.482 1.00 91.44 85 ARG A CA 1
ATOM 662 C C . ARG A 1 85 ? -12.483 -7.613 -3.297 1.00 91.44 85 ARG A C 1
ATOM 664 O O . ARG A 1 85 ? -13.573 -7.729 -2.760 1.00 91.44 85 ARG A O 1
ATOM 671 N N . ILE A 1 86 ? -12.059 -6.452 -3.807 1.00 89.00 86 ILE A N 1
ATOM 672 C CA . ILE A 1 86 ? -12.869 -5.222 -3.734 1.00 89.00 86 ILE A CA 1
ATOM 673 C C . ILE A 1 86 ? -14.227 -5.422 -4.412 1.00 89.00 86 ILE A C 1
ATOM 675 O O . ILE A 1 86 ? -15.241 -5.016 -3.862 1.00 89.00 86 ILE A O 1
ATOM 679 N N . THR A 1 87 ? -14.251 -6.040 -5.598 1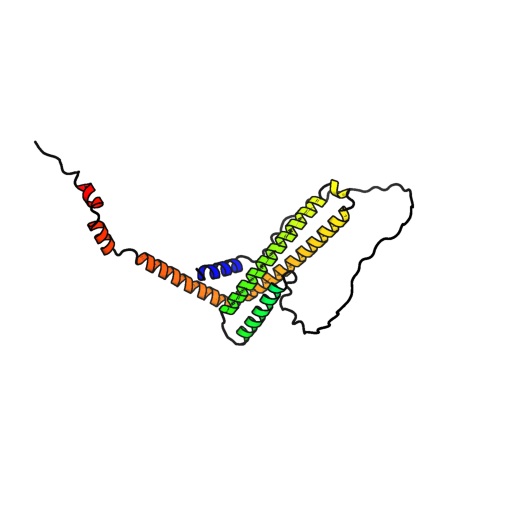.00 88.31 87 THR A N 1
ATOM 680 C CA . THR A 1 87 ? -15.497 -6.255 -6.352 1.00 88.31 87 THR A CA 1
ATOM 681 C C . THR A 1 87 ? -16.431 -7.219 -5.619 1.00 88.31 87 THR A C 1
ATOM 683 O O . THR A 1 87 ? -17.610 -6.927 -5.480 1.00 88.31 87 THR A O 1
ATOM 686 N N . GLU A 1 88 ? -15.900 -8.335 -5.118 1.00 90.44 88 GLU A N 1
ATOM 687 C CA . GLU A 1 88 ? -16.654 -9.355 -4.380 1.00 90.44 88 GLU A CA 1
ATOM 688 C C . GLU A 1 88 ? -17.263 -8.775 -3.099 1.00 90.44 88 GLU A C 1
ATOM 690 O O . GLU A 1 88 ? -18.471 -8.868 -2.891 1.00 90.44 88 GLU A O 1
ATOM 695 N N . VAL A 1 89 ? -16.455 -8.090 -2.284 1.00 87.88 89 VAL A N 1
ATOM 696 C CA . VAL A 1 89 ? -16.929 -7.495 -1.029 1.00 87.88 89 VAL A CA 1
ATOM 697 C C . VAL A 1 89 ? -17.902 -6.341 -1.292 1.00 87.88 89 VAL A C 1
ATOM 699 O O . VAL A 1 89 ? -18.890 -6.203 -0.574 1.00 87.88 89 VAL A O 1
ATOM 702 N N . TYR A 1 90 ? -17.680 -5.534 -2.335 1.00 86.25 90 TYR A N 1
ATOM 703 C CA . TYR A 1 90 ? -18.618 -4.478 -2.723 1.00 86.25 90 TYR A CA 1
ATOM 704 C C . TYR A 1 90 ? -19.974 -5.047 -3.159 1.00 86.25 90 TYR A C 1
ATOM 706 O O . TYR A 1 90 ? -21.013 -4.551 -2.722 1.00 86.25 90 TYR A O 1
ATOM 714 N N . ASP A 1 91 ? -19.973 -6.100 -3.982 1.00 87.25 91 ASP A N 1
ATOM 715 C CA . ASP A 1 91 ? -21.195 -6.779 -4.416 1.00 87.25 91 ASP A CA 1
ATOM 716 C C . ASP A 1 91 ? -21.952 -7.354 -3.207 1.00 87.25 91 ASP A C 1
ATOM 718 O O . ASP A 1 91 ? -23.167 -7.182 -3.098 1.00 87.25 91 ASP A O 1
ATOM 722 N N . GLU A 1 92 ? -21.251 -7.982 -2.259 1.00 87.44 92 GLU A N 1
ATOM 723 C CA . GLU A 1 92 ? -21.845 -8.492 -1.018 1.00 87.44 92 GLU A CA 1
ATOM 724 C C . GLU A 1 92 ? -22.430 -7.374 -0.147 1.00 87.44 92 GLU A C 1
ATOM 726 O O . GLU A 1 92 ? -23.579 -7.471 0.290 1.00 87.44 92 GLU A O 1
ATOM 731 N N . MET A 1 93 ? -21.689 -6.281 0.059 1.00 83.00 93 MET A N 1
ATOM 732 C CA . MET A 1 93 ? -22.180 -5.110 0.789 1.00 83.00 93 MET A CA 1
ATOM 733 C C . MET A 1 93 ? -23.425 -4.517 0.132 1.00 83.00 93 MET A C 1
ATOM 735 O O . MET A 1 93 ? -24.396 -4.200 0.819 1.00 83.00 93 MET A O 1
ATOM 739 N N . TYR A 1 94 ? -23.434 -4.411 -1.196 1.00 80.94 94 TYR A N 1
ATOM 740 C CA . TYR A 1 94 ? -24.586 -3.921 -1.941 1.00 80.94 94 TYR A CA 1
ATOM 741 C C . TYR A 1 94 ? -25.819 -4.819 -1.740 1.00 80.94 94 TYR A C 1
ATOM 743 O O . TYR A 1 94 ? -26.931 -4.313 -1.569 1.00 80.94 94 TYR A O 1
ATOM 751 N N . GLN A 1 95 ? -25.641 -6.144 -1.677 1.00 84.75 95 GLN A N 1
ATOM 752 C CA . GLN A 1 95 ? -26.733 -7.072 -1.358 1.00 84.75 95 GLN A CA 1
ATOM 753 C C . GLN A 1 95 ? -27.212 -6.960 0.096 1.00 84.75 95 GLN A C 1
ATOM 755 O O . GLN A 1 95 ? -28.413 -7.036 0.353 1.00 84.75 95 GLN A O 1
ATOM 760 N N . ILE A 1 96 ? -26.305 -6.743 1.049 1.00 81.94 96 ILE A N 1
ATOM 761 C CA . ILE A 1 96 ? -26.629 -6.566 2.475 1.00 81.94 96 ILE A CA 1
ATOM 762 C C . ILE A 1 96 ? -27.451 -5.292 2.695 1.00 81.94 96 ILE A C 1
ATOM 764 O O . ILE A 1 96 ? -28.502 -5.338 3.341 1.00 81.94 96 ILE A O 1
ATOM 768 N N . VAL A 1 97 ? -27.032 -4.187 2.070 1.00 78.88 97 VAL A N 1
ATOM 769 C CA . VAL A 1 97 ? -27.766 -2.914 2.075 1.00 78.88 97 VAL A CA 1
ATOM 770 C C . VAL A 1 97 ? -29.141 -3.087 1.428 1.00 78.88 97 VAL A C 1
ATOM 772 O O . VAL A 1 97 ? -30.148 -2.656 1.991 1.00 78.88 97 VAL A O 1
ATOM 775 N N . ARG A 1 98 ? -29.222 -3.791 0.290 1.00 82.88 98 ARG A N 1
ATOM 776 C CA . ARG A 1 98 ? -30.502 -4.121 -0.363 1.00 82.88 98 ARG A CA 1
ATOM 777 C C . ARG A 1 98 ? -31.426 -4.932 0.554 1.00 82.88 98 ARG A C 1
ATOM 779 O O . ARG A 1 98 ? -32.636 -4.719 0.539 1.00 82.88 98 ARG A O 1
ATOM 786 N N . ALA A 1 99 ? -30.872 -5.827 1.369 1.00 86.06 99 ALA A N 1
ATOM 787 C CA . ALA A 1 99 ? -31.610 -6.627 2.342 1.00 86.06 99 ALA A CA 1
ATOM 788 C C . ALA A 1 99 ? -31.954 -5.878 3.648 1.00 86.06 99 ALA A C 1
ATOM 790 O O . ALA A 1 99 ? -32.525 -6.495 4.548 1.00 86.06 99 ALA A O 1
ATOM 791 N N . LYS A 1 100 ? -31.618 -4.580 3.773 1.00 79.56 100 LYS A N 1
ATOM 792 C CA . LYS A 1 100 ? -31.764 -3.767 5.000 1.00 79.56 100 LYS A CA 1
ATOM 793 C C . LYS A 1 100 ? -31.113 -4.410 6.232 1.00 79.56 100 LYS A C 1
ATOM 795 O O . LYS A 1 100 ? -31.616 -4.290 7.349 1.00 79.56 100 LYS A O 1
ATOM 800 N N . ARG A 1 101 ? -30.012 -5.134 6.025 1.00 77.25 101 ARG A N 1
ATOM 801 C CA . ARG A 1 101 ? -29.210 -5.719 7.101 1.00 77.25 101 ARG A CA 1
ATOM 802 C C . ARG A 1 101 ? -27.992 -4.841 7.340 1.00 77.25 101 ARG A C 1
ATOM 804 O O . ARG A 1 101 ? -27.427 -4.295 6.400 1.00 77.25 101 ARG A O 1
ATOM 811 N N . ASN A 1 102 ? -27.572 -4.758 8.595 1.00 72.19 102 ASN A N 1
ATOM 812 C CA . ASN A 1 102 ? -26.333 -4.096 8.976 1.00 72.19 102 ASN A CA 1
ATOM 813 C C . ASN A 1 102 ? -25.320 -5.179 9.344 1.00 72.19 102 ASN A C 1
ATOM 815 O O . ASN A 1 102 ? -25.448 -5.812 10.388 1.00 72.19 102 ASN A O 1
ATOM 819 N N . ASP A 1 103 ? -24.339 -5.410 8.472 1.00 81.62 103 ASP A N 1
ATOM 820 C CA . ASP A 1 103 ? -23.213 -6.306 8.741 1.00 81.62 103 ASP A CA 1
ATOM 821 C C . ASP A 1 103 ? -21.933 -5.475 8.864 1.00 81.62 103 ASP A C 1
ATOM 823 O O . ASP A 1 103 ? -21.295 -5.100 7.877 1.00 81.62 103 ASP A O 1
ATOM 827 N N . THR A 1 104 ? -21.571 -5.157 10.105 1.00 80.56 104 THR A N 1
ATOM 828 C CA . THR A 1 104 ? -20.355 -4.401 10.424 1.00 80.56 104 THR A CA 1
ATOM 829 C C . THR A 1 104 ? -19.085 -5.169 10.053 1.00 80.56 104 THR A C 1
ATOM 831 O O . THR A 1 104 ? -18.071 -4.546 9.735 1.00 80.56 104 THR A O 1
ATOM 834 N N . GLY A 1 105 ? -19.137 -6.506 10.023 1.00 85.56 105 GLY A N 1
ATOM 835 C CA . GLY A 1 105 ? -18.022 -7.357 9.616 1.00 85.56 105 GLY A CA 1
ATOM 836 C C . GLY A 1 105 ? -17.676 -7.172 8.143 1.00 85.56 105 GLY A C 1
ATOM 837 O O . GLY A 1 105 ? -16.502 -7.025 7.801 1.00 85.56 105 GLY A O 1
ATOM 838 N N . LYS A 1 106 ? -18.690 -7.080 7.278 1.00 87.31 106 LYS A N 1
ATOM 839 C CA . LYS A 1 106 ? -18.506 -6.868 5.832 1.00 87.31 106 LYS A CA 1
ATOM 840 C C . LYS A 1 106 ? -17.996 -5.472 5.492 1.00 87.31 106 LYS A C 1
ATOM 842 O O . LYS A 1 106 ? -17.125 -5.327 4.639 1.00 87.31 106 LYS A O 1
ATOM 847 N N . VAL A 1 107 ? -18.451 -4.453 6.222 1.00 85.38 107 VAL A N 1
ATOM 848 C CA . VAL A 1 107 ? -17.912 -3.084 6.112 1.00 85.38 107 VAL A CA 1
ATOM 849 C C . VAL A 1 107 ? -16.433 -3.058 6.502 1.00 85.38 107 VAL A C 1
ATOM 851 O O . VAL A 1 107 ? -15.619 -2.443 5.816 1.00 85.38 107 VAL A O 1
ATOM 854 N N . HIS A 1 108 ? -16.066 -3.757 7.578 1.00 86.81 108 HIS A N 1
ATOM 855 C CA . HIS A 1 108 ? -14.676 -3.876 8.013 1.00 86.81 108 HIS A CA 1
ATOM 856 C C . HIS A 1 108 ? -13.809 -4.648 7.002 1.00 86.81 108 HIS A C 1
ATOM 858 O O . HIS A 1 108 ? -12.683 -4.246 6.712 1.00 86.81 108 HIS A O 1
ATOM 864 N N . GLU A 1 109 ? -14.325 -5.729 6.415 1.00 90.75 109 GLU A N 1
ATOM 865 C CA . GLU A 1 109 ? -13.651 -6.462 5.336 1.00 90.75 109 GLU A CA 1
ATOM 866 C C . GLU A 1 109 ? -13.399 -5.564 4.113 1.00 90.75 109 GLU A C 1
ATOM 868 O O . GLU A 1 109 ? -12.298 -5.561 3.555 1.00 90.75 109 GLU A O 1
ATOM 873 N N . PHE A 1 110 ? -14.377 -4.732 3.750 1.00 89.56 110 PHE A N 1
ATOM 874 C CA . PHE A 1 110 ? -14.247 -3.772 2.657 1.00 89.56 110 PHE A CA 1
ATOM 875 C C . PHE A 1 110 ? -13.201 -2.696 2.942 1.00 89.56 110 PHE A C 1
ATOM 877 O O . PHE A 1 110 ? -12.372 -2.400 2.083 1.00 89.56 110 PHE A O 1
ATOM 884 N N . ILE A 1 111 ? -13.182 -2.167 4.169 1.00 88.81 111 ILE A N 1
ATOM 885 C CA . ILE A 1 111 ? -12.152 -1.240 4.655 1.00 88.81 111 ILE A CA 1
ATOM 886 C C . ILE A 1 111 ? -10.754 -1.834 4.473 1.00 88.81 111 ILE A C 1
ATOM 888 O O . ILE A 1 111 ? -9.885 -1.177 3.903 1.00 88.81 111 ILE A O 1
ATOM 892 N N . ASN A 1 112 ? -10.541 -3.087 4.881 1.00 90.69 112 ASN A N 1
ATOM 893 C CA . ASN A 1 112 ? -9.245 -3.746 4.714 1.00 90.69 112 ASN A CA 1
ATOM 894 C C . ASN A 1 112 ? -8.867 -3.900 3.234 1.00 90.69 112 ASN A C 1
ATOM 896 O O . ASN A 1 112 ? -7.729 -3.621 2.860 1.00 90.69 112 ASN A O 1
ATOM 900 N N . CYS A 1 113 ? -9.828 -4.249 2.371 1.00 91.50 113 CYS A N 1
ATOM 901 C CA . CYS A 1 113 ? -9.597 -4.313 0.927 1.00 91.50 113 CYS A CA 1
ATOM 902 C C . CYS A 1 113 ? -9.198 -2.950 0.336 1.00 91.50 113 CYS A C 1
ATOM 904 O O . CYS A 1 113 ? -8.339 -2.893 -0.546 1.00 91.50 113 CYS A O 1
ATOM 906 N N . LEU A 1 114 ? -9.789 -1.849 0.816 1.00 90.88 114 LEU A N 1
ATOM 907 C CA . LEU A 1 114 ? -9.401 -0.496 0.407 1.00 90.88 114 LEU A CA 1
ATOM 908 C C . LEU A 1 114 ? -8.002 -0.125 0.907 1.00 90.88 114 LEU A C 1
ATOM 910 O O . LEU A 1 114 ? -7.233 0.477 0.161 1.00 90.88 114 LEU A O 1
ATOM 914 N N . VAL A 1 115 ? -7.622 -0.523 2.122 1.00 90.88 115 VAL A N 1
ATOM 915 C CA . VAL A 1 115 ? -6.259 -0.296 2.627 1.00 90.88 115 VAL A CA 1
ATOM 916 C C . VAL A 1 115 ? -5.224 -1.051 1.785 1.00 90.88 115 VAL A C 1
ATOM 918 O O . VAL A 1 115 ? -4.209 -0.464 1.403 1.00 90.88 115 VAL A O 1
ATOM 921 N N . ASP A 1 116 ? -5.496 -2.306 1.419 1.00 91.75 116 ASP A N 1
ATOM 922 C CA . ASP A 1 116 ? -4.640 -3.081 0.509 1.00 91.75 116 ASP A CA 1
ATOM 923 C C . ASP A 1 116 ? -4.509 -2.388 -0.858 1.00 91.75 116 ASP A C 1
ATOM 925 O O . ASP A 1 116 ? -3.403 -2.223 -1.381 1.00 91.75 116 ASP A O 1
ATOM 929 N N . ALA A 1 117 ? -5.629 -1.911 -1.411 1.00 92.00 117 ALA A N 1
ATOM 930 C CA . ALA A 1 117 ? -5.668 -1.165 -2.667 1.00 92.00 117 ALA A CA 1
ATOM 931 C C . ALA A 1 117 ? -4.819 0.107 -2.618 1.00 92.00 117 ALA A C 1
ATOM 933 O O . ALA A 1 117 ? -4.027 0.372 -3.524 1.00 92.00 117 ALA A O 1
ATOM 934 N N . ARG A 1 118 ? -4.959 0.878 -1.538 1.00 92.00 118 ARG A N 1
ATOM 935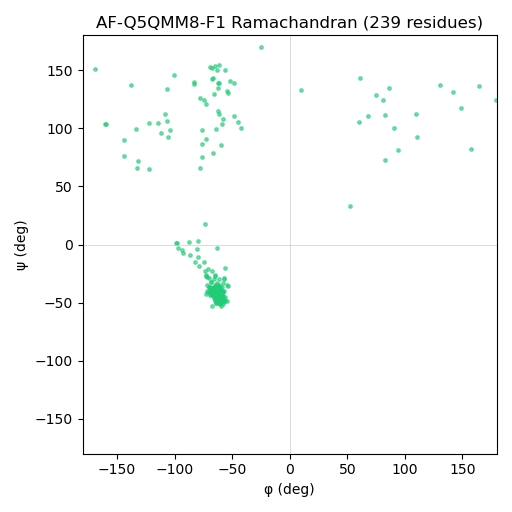 C CA . ARG A 1 118 ? -4.193 2.097 -1.291 1.00 92.00 118 ARG A CA 1
ATOM 936 C C . ARG A 1 118 ? -2.702 1.801 -1.238 1.00 92.00 118 ARG A C 1
ATOM 938 O O . ARG A 1 118 ? -1.931 2.472 -1.917 1.00 92.00 118 ARG A O 1
ATOM 945 N N . ASN A 1 119 ? -2.295 0.800 -0.460 1.00 92.25 119 ASN A N 1
ATOM 946 C CA . ASN A 1 119 ? -0.890 0.420 -0.327 1.00 92.25 119 ASN A CA 1
ATOM 947 C C . ASN A 1 119 ? -0.301 -0.014 -1.675 1.00 92.25 119 ASN A C 1
ATOM 949 O O . ASN A 1 119 ? 0.818 0.366 -2.019 1.00 92.25 119 ASN A O 1
ATOM 953 N N . GLU A 1 120 ? -1.075 -0.746 -2.477 1.00 93.44 120 GLU A N 1
ATOM 954 C CA . GLU A 1 120 ? -0.653 -1.174 -3.805 1.00 93.44 120 GLU A CA 1
ATOM 955 C C . GLU A 1 120 ? -0.519 0.002 -4.794 1.00 93.44 120 GLU A C 1
ATOM 957 O O . GLU A 1 120 ? 0.467 0.078 -5.536 1.00 93.44 120 GLU A O 1
ATOM 962 N N . LEU A 1 121 ? -1.471 0.944 -4.792 1.00 93.00 121 LEU A N 1
ATOM 963 C CA . LEU A 1 121 ? -1.411 2.163 -5.609 1.00 93.00 121 LEU A CA 1
ATOM 964 C C . LEU A 1 121 ? -0.254 3.076 -5.195 1.00 93.00 121 LEU A C 1
ATOM 966 O O . LEU A 1 121 ? 0.464 3.572 -6.066 1.00 93.00 121 LEU A O 1
ATOM 970 N N . LEU A 1 122 ? -0.037 3.262 -3.888 1.00 92.50 122 LEU A N 1
ATOM 971 C CA . LEU A 1 122 ? 1.085 4.033 -3.350 1.00 92.50 122 LEU A CA 1
ATOM 972 C C . LEU A 1 122 ? 2.415 3.436 -3.796 1.00 92.50 122 LEU A C 1
ATOM 974 O O . LEU A 1 122 ? 3.206 4.134 -4.432 1.00 92.50 122 LEU A O 1
ATOM 978 N N . HIS A 1 123 ? 2.613 2.136 -3.576 1.00 93.69 123 HIS A N 1
ATOM 979 C CA . HIS A 1 123 ? 3.830 1.442 -3.981 1.00 93.69 123 HIS A CA 1
ATOM 980 C C . HIS A 1 123 ? 4.105 1.596 -5.486 1.00 93.69 123 HIS A C 1
ATOM 982 O O . HIS A 1 123 ? 5.213 1.948 -5.897 1.00 93.69 123 HIS A O 1
ATOM 988 N N . LYS A 1 124 ? 3.079 1.419 -6.330 1.00 94.25 124 LYS A N 1
ATOM 989 C CA . LYS A 1 124 ? 3.201 1.620 -7.783 1.00 94.25 124 LYS A CA 1
ATOM 990 C C . LYS A 1 124 ? 3.534 3.062 -8.148 1.00 94.25 124 LYS A C 1
ATOM 992 O O . LYS A 1 124 ? 4.385 3.288 -9.009 1.00 94.25 124 LYS A O 1
ATOM 997 N N . SER A 1 125 ? 2.913 4.036 -7.486 1.00 93.25 125 SER A N 1
ATOM 998 C CA . SER A 1 125 ? 3.193 5.456 -7.711 1.00 93.25 125 SER A CA 1
ATOM 999 C C . SER A 1 125 ? 4.635 5.825 -7.380 1.00 93.25 125 SER A C 1
ATOM 1001 O O . SER A 1 125 ? 5.291 6.476 -8.195 1.00 93.25 125 SER A O 1
ATOM 1003 N N . GLU A 1 126 ? 5.170 5.320 -6.270 1.00 95.19 126 GLU A N 1
ATOM 1004 C CA . GLU A 1 126 ? 6.558 5.525 -5.862 1.00 95.19 126 GLU A CA 1
ATOM 1005 C C . GLU A 1 126 ? 7.535 4.878 -6.849 1.00 95.19 126 GLU A C 1
ATOM 1007 O O . GLU A 1 126 ? 8.506 5.515 -7.270 1.00 95.19 126 GLU A O 1
ATOM 1012 N N . MET A 1 127 ? 7.263 3.641 -7.283 1.00 95.44 127 MET A N 1
ATOM 1013 C CA . MET A 1 127 ? 8.084 2.934 -8.271 1.00 95.44 127 MET A CA 1
ATOM 1014 C C . MET A 1 127 ? 8.137 3.675 -9.613 1.00 95.44 127 MET A C 1
ATOM 1016 O O . MET A 1 127 ? 9.227 3.932 -10.140 1.00 95.44 127 MET A O 1
ATOM 1020 N N . VAL A 1 128 ? 6.974 4.045 -10.161 1.00 94.31 128 VAL A N 1
ATOM 1021 C CA . VAL A 1 128 ? 6.869 4.771 -11.437 1.00 94.31 128 VAL A CA 1
ATOM 1022 C C . VAL A 1 128 ? 7.540 6.131 -11.325 1.00 94.31 128 VAL A C 1
ATOM 1024 O O . VAL A 1 128 ? 8.307 6.523 -12.208 1.00 94.31 128 VAL A O 1
ATOM 1027 N N . GLN A 1 129 ? 7.318 6.838 -10.219 1.00 94.50 129 GLN A N 1
ATOM 1028 C CA . GLN A 1 129 ? 7.913 8.142 -10.005 1.00 94.50 129 GLN A CA 1
ATOM 1029 C C . GLN A 1 129 ? 9.436 8.074 -9.897 1.00 94.50 129 GLN A C 1
ATOM 1031 O O . GLN A 1 129 ? 10.133 8.846 -10.561 1.00 94.50 129 GLN A O 1
ATOM 1036 N N . ARG A 1 130 ? 9.968 7.163 -9.077 1.00 96.50 130 ARG A N 1
ATOM 1037 C CA . ARG A 1 130 ? 11.413 6.963 -8.931 1.00 96.50 130 ARG A CA 1
ATOM 1038 C C . ARG A 1 130 ? 12.043 6.629 -10.281 1.00 96.50 130 ARG A C 1
ATOM 1040 O O . ARG A 1 130 ? 13.042 7.240 -10.654 1.00 96.50 130 ARG A O 1
ATOM 1047 N N . SER A 1 131 ? 11.430 5.718 -11.035 1.00 96.31 131 SER A N 1
ATOM 1048 C CA . SER A 1 131 ? 11.879 5.335 -12.378 1.00 96.31 131 SER A CA 1
ATOM 1049 C C . SER A 1 131 ? 11.875 6.527 -13.342 1.00 96.31 131 SER A C 1
ATOM 1051 O O . SER A 1 131 ? 12.854 6.755 -14.052 1.00 96.31 131 SER A O 1
ATOM 1053 N N . CYS A 1 132 ? 10.821 7.348 -13.317 1.00 94.44 132 CYS A N 1
ATOM 1054 C CA . CYS A 1 132 ? 10.715 8.547 -14.145 1.00 94.44 132 CYS A CA 1
ATOM 1055 C C . CYS A 1 132 ? 11.803 9.574 -13.795 1.00 94.44 132 CYS A C 1
ATOM 1057 O O . CYS A 1 132 ? 12.497 10.049 -14.693 1.00 94.44 132 CYS A O 1
ATOM 1059 N N . ARG A 1 133 ? 12.027 9.852 -12.500 1.00 95.25 133 ARG A N 1
ATOM 1060 C CA . ARG A 1 133 ? 13.095 10.754 -12.025 1.00 95.25 133 ARG A CA 1
ATOM 1061 C C . ARG A 1 133 ? 14.477 10.297 -12.498 1.00 95.25 133 ARG A C 1
ATOM 1063 O O . ARG A 1 133 ? 15.213 11.098 -13.065 1.00 95.25 133 ARG A O 1
ATOM 1070 N N . ILE A 1 134 ? 14.804 9.012 -12.331 1.00 95.62 134 ILE A N 1
ATOM 1071 C CA . ILE A 1 134 ? 16.094 8.447 -12.764 1.00 95.62 134 ILE A CA 1
ATOM 1072 C C . ILE A 1 134 ? 16.267 8.597 -14.279 1.00 95.62 134 ILE A C 1
ATOM 1074 O O . ILE A 1 134 ? 17.305 9.065 -14.740 1.00 95.62 134 ILE A O 1
ATOM 1078 N N . LYS A 1 135 ? 15.254 8.240 -15.075 1.00 94.31 135 LYS A N 1
ATOM 1079 C CA . LYS A 1 135 ? 15.363 8.305 -16.540 1.00 94.31 135 LYS A CA 1
ATOM 1080 C C . LYS A 1 135 ? 15.403 9.732 -17.073 1.00 94.31 135 LYS A C 1
ATOM 1082 O O . LYS A 1 135 ? 16.166 9.998 -17.995 1.00 94.31 135 LYS A O 1
ATOM 1087 N N . LYS A 1 136 ? 14.659 10.662 -16.470 1.00 94.25 136 LYS A N 1
ATOM 1088 C CA . LYS A 1 136 ? 14.769 12.095 -16.783 1.00 94.25 136 LYS A CA 1
ATOM 1089 C C . LYS A 1 136 ? 16.157 12.640 -16.444 1.00 94.25 136 LYS A C 1
ATOM 1091 O O . LYS A 1 136 ? 16.723 13.351 -17.266 1.00 94.25 136 LYS A O 1
ATOM 1096 N N . ALA A 1 137 ? 16.744 12.235 -15.315 1.00 94.38 137 ALA A N 1
ATOM 1097 C CA . ALA A 1 137 ? 18.121 12.592 -14.966 1.00 94.38 137 ALA A CA 1
ATOM 1098 C C . ALA A 1 137 ? 19.148 12.027 -15.971 1.00 94.38 137 ALA A C 1
ATOM 1100 O O . ALA A 1 137 ? 20.118 12.697 -16.330 1.00 94.38 137 ALA A O 1
ATOM 1101 N N . LEU A 1 138 ? 18.917 10.813 -16.485 1.00 93.50 138 LEU A N 1
ATOM 1102 C CA . LEU A 1 138 ? 19.730 10.250 -17.566 1.00 93.50 138 LEU A CA 1
ATOM 1103 C C . LEU A 1 138 ? 19.561 11.031 -18.878 1.00 93.50 138 LEU A C 1
ATOM 1105 O O . LEU A 1 138 ? 20.554 11.235 -19.570 1.00 93.50 138 LEU A O 1
ATOM 1109 N N . LEU A 1 139 ? 18.355 11.500 -19.216 1.00 92.12 139 LEU A N 1
ATOM 1110 C CA . LEU A 1 139 ? 18.119 12.332 -20.406 1.00 92.12 139 LEU A CA 1
ATOM 1111 C C . LEU A 1 139 ? 18.752 13.724 -20.296 1.00 92.12 139 LEU A C 1
ATOM 1113 O O . LEU A 1 139 ? 19.192 14.262 -21.312 1.00 92.12 139 LEU A O 1
ATOM 1117 N N . SER A 1 140 ? 18.826 14.294 -19.089 1.00 90.38 140 SER A N 1
ATOM 1118 C CA . SER A 1 140 ? 19.519 15.566 -18.852 1.00 90.38 140 SER A CA 1
ATOM 1119 C C . SER A 1 140 ? 21.042 15.437 -18.882 1.00 90.38 140 SER A C 1
ATOM 1121 O O . SER A 1 140 ? 21.730 16.447 -18.985 1.00 90.38 140 SER A O 1
ATOM 1123 N N . ASN A 1 141 ? 21.590 14.219 -18.806 1.00 90.88 141 ASN A N 1
ATOM 1124 C CA . ASN A 1 141 ? 23.028 14.003 -18.905 1.00 90.88 141 ASN A CA 1
ATOM 1125 C C . ASN A 1 141 ? 23.504 14.216 -20.363 1.00 90.88 141 ASN A C 1
ATOM 1127 O O . ASN A 1 141 ? 23.071 13.478 -21.256 1.00 90.88 141 ASN A O 1
ATOM 1131 N N . PRO A 1 142 ? 24.434 15.158 -20.628 1.00 85.94 142 PRO A N 1
ATOM 1132 C CA . PRO A 1 142 ? 24.937 15.431 -21.977 1.00 85.94 142 PRO A CA 1
ATOM 1133 C C . PRO A 1 142 ? 25.549 14.212 -22.687 1.00 85.94 142 PRO A C 1
ATOM 1135 O O . PRO A 1 142 ? 25.501 14.116 -23.915 1.00 85.94 142 PRO A O 1
ATOM 1138 N N . CYS A 1 143 ? 26.107 13.252 -21.943 1.00 84.25 143 CYS A N 1
ATOM 1139 C CA . CYS A 1 143 ? 26.682 12.032 -22.510 1.00 84.25 143 CYS A CA 1
ATOM 1140 C C . CYS A 1 143 ? 25.618 11.105 -23.112 1.00 84.25 143 CYS A C 1
ATOM 1142 O O . CYS A 1 143 ? 25.880 10.468 -24.131 1.00 84.25 143 CYS A O 1
ATOM 1144 N N . SER A 1 144 ? 24.406 11.076 -22.549 1.00 78.62 144 SER A N 1
ATOM 1145 C CA . SER A 1 144 ? 23.314 10.222 -23.032 1.00 78.62 144 SER A CA 1
ATOM 1146 C C . SER A 1 144 ? 22.829 10.615 -24.423 1.00 78.62 144 SER A C 1
ATOM 1148 O O . SER A 1 144 ? 22.409 9.747 -25.179 1.00 78.62 144 SER A O 1
ATOM 1150 N N . ARG A 1 145 ? 22.923 11.899 -24.800 1.00 78.62 145 ARG A N 1
ATOM 1151 C CA . ARG A 1 145 ? 22.501 12.389 -26.126 1.00 78.62 145 ARG A CA 1
ATOM 1152 C C . ARG A 1 145 ? 23.340 11.809 -27.269 1.00 78.62 145 ARG A C 1
ATOM 1154 O O . ARG A 1 145 ? 22.858 11.691 -28.386 1.00 78.62 145 ARG A O 1
ATOM 1161 N N . ARG A 1 146 ? 24.592 11.440 -26.987 1.00 78.81 146 ARG A N 1
ATOM 1162 C CA . ARG A 1 146 ? 25.504 10.813 -27.959 1.00 78.81 146 ARG A CA 1
ATOM 1163 C C . ARG A 1 146 ? 25.352 9.294 -28.016 1.00 78.81 146 ARG A C 1
ATOM 1165 O O . ARG A 1 146 ? 25.951 8.652 -28.873 1.00 78.81 146 ARG A O 1
ATOM 1172 N N . ALA A 1 147 ? 24.586 8.709 -27.097 1.00 82.25 147 ALA A N 1
ATOM 1173 C CA . ALA A 1 147 ? 24.387 7.274 -27.051 1.00 82.25 147 ALA A CA 1
ATOM 1174 C C . ALA A 1 147 ? 23.286 6.853 -28.030 1.00 82.25 147 ALA A C 1
ATOM 1176 O O . ALA A 1 147 ? 22.213 7.449 -28.080 1.00 82.25 147 ALA A O 1
ATOM 1177 N N . ASN A 1 148 ? 23.500 5.729 -28.715 1.00 80.50 148 ASN A N 1
ATOM 1178 C CA . ASN A 1 148 ? 22.504 5.098 -29.591 1.00 80.50 148 ASN A CA 1
ATOM 1179 C C . ASN A 1 148 ? 21.236 4.620 -28.837 1.00 80.50 148 ASN A C 1
ATOM 1181 O O . ASN A 1 148 ? 20.312 4.072 -29.428 1.00 80.50 148 ASN A O 1
ATOM 1185 N N . SER A 1 149 ? 21.205 4.768 -27.509 1.00 86.19 149 SER A N 1
ATOM 1186 C CA . SER A 1 149 ? 20.086 4.432 -26.628 1.00 86.19 149 SER A CA 1
ATOM 1187 C C . SER A 1 149 ? 19.225 5.637 -26.235 1.00 86.19 149 SER A C 1
ATOM 1189 O O . SER A 1 149 ? 18.270 5.443 -25.479 1.00 86.19 149 SER A O 1
ATOM 1191 N N . TYR A 1 150 ? 19.529 6.849 -26.722 1.00 92.25 150 TYR A N 1
ATOM 1192 C CA . TYR A 1 150 ? 18.794 8.067 -26.364 1.00 92.25 150 TYR A CA 1
ATOM 1193 C C . TYR A 1 150 ? 17.300 7.959 -26.692 1.00 92.25 150 TYR A C 1
ATOM 1195 O O . TYR A 1 150 ? 16.467 8.114 -25.801 1.00 92.25 150 TYR A O 1
ATOM 1203 N N . ASP A 1 151 ? 16.955 7.574 -27.924 1.00 92.25 151 ASP A N 1
ATOM 1204 C CA . ASP A 1 151 ? 15.555 7.433 -28.351 1.00 92.25 151 ASP A CA 1
ATOM 1205 C C . ASP A 1 151 ? 14.809 6.382 -27.521 1.00 92.25 151 ASP A C 1
ATOM 1207 O O . ASP A 1 151 ? 13.698 6.611 -27.040 1.00 92.25 151 ASP A O 1
ATOM 1211 N N . ARG A 1 152 ? 15.470 5.252 -27.239 1.00 93.69 152 ARG A N 1
ATOM 1212 C CA . ARG A 1 152 ? 14.930 4.204 -26.363 1.00 93.69 152 ARG A CA 1
ATOM 1213 C C . ARG A 1 152 ? 14.669 4.726 -24.947 1.00 93.69 152 ARG A C 1
ATOM 1215 O O . ARG A 1 152 ? 13.708 4.300 -24.306 1.00 93.69 152 ARG A O 1
ATOM 1222 N N . LEU A 1 153 ? 15.518 5.614 -24.432 1.00 93.62 153 LEU A N 1
ATOM 1223 C CA . LEU A 1 153 ? 15.339 6.232 -23.120 1.00 93.62 153 LEU A CA 1
ATOM 1224 C C . LEU A 1 153 ? 14.165 7.227 -23.125 1.00 93.62 153 LEU A C 1
ATOM 1226 O O . LEU A 1 153 ? 13.363 7.203 -22.191 1.00 93.62 153 LEU A O 1
ATOM 1230 N N . CYS A 1 154 ? 14.004 8.021 -24.189 1.00 94.06 154 CYS A N 1
ATOM 1231 C CA . CYS A 1 154 ? 12.842 8.895 -24.391 1.00 94.06 154 CYS A CA 1
ATOM 1232 C C . CYS A 1 154 ? 11.530 8.097 -24.408 1.00 94.06 154 CYS A C 1
ATOM 1234 O O . CYS A 1 154 ? 10.609 8.399 -23.648 1.00 94.06 154 CYS A O 1
ATOM 1236 N N . GLU A 1 155 ? 11.461 7.014 -25.188 1.00 96.00 155 GLU A N 1
ATOM 1237 C CA . GLU A 1 155 ? 10.294 6.123 -25.214 1.00 96.00 155 GLU A CA 1
ATOM 1238 C C . GLU A 1 155 ? 9.963 5.551 -23.832 1.00 96.00 155 GLU A C 1
ATOM 1240 O O . GLU A 1 155 ? 8.797 5.417 -23.454 1.00 96.00 155 GLU A O 1
ATOM 1245 N N . GLN A 1 156 ? 10.989 5.189 -23.061 1.00 96.25 156 GLN A N 1
ATOM 1246 C CA . GLN A 1 156 ? 10.807 4.685 -21.709 1.00 96.25 156 GLN A CA 1
ATOM 1247 C C . GLN A 1 156 ? 10.241 5.745 -20.760 1.00 96.25 156 GLN A C 1
ATOM 1249 O O . GLN A 1 156 ? 9.417 5.397 -19.914 1.00 96.25 156 GLN A O 1
ATOM 1254 N N . VAL A 1 157 ? 10.663 7.006 -20.883 1.00 96.00 157 VAL A N 1
ATOM 1255 C CA . VAL A 1 157 ? 10.087 8.114 -20.109 1.00 96.00 157 VAL A CA 1
ATOM 1256 C C . VAL A 1 157 ? 8.630 8.332 -20.501 1.00 96.00 157 VAL A C 1
ATOM 1258 O O . VAL A 1 157 ? 7.781 8.350 -19.614 1.00 96.00 157 VAL A O 1
ATOM 1261 N N . HIS A 1 158 ? 8.306 8.367 -21.796 1.00 96.00 158 HIS A N 1
ATOM 1262 C CA . HIS A 1 158 ? 6.918 8.499 -22.255 1.00 96.00 158 HIS A CA 1
ATOM 1263 C C . HIS A 1 158 ? 6.011 7.371 -21.732 1.00 96.00 158 HIS A C 1
ATOM 1265 O O . HIS A 1 158 ? 4.883 7.625 -21.308 1.00 96.00 158 HIS A O 1
ATOM 1271 N N . LYS A 1 159 ? 6.500 6.121 -21.703 1.00 96.69 159 LYS A N 1
ATOM 1272 C CA . LYS A 1 159 ? 5.763 4.980 -21.126 1.00 96.69 159 LYS A CA 1
ATOM 1273 C C 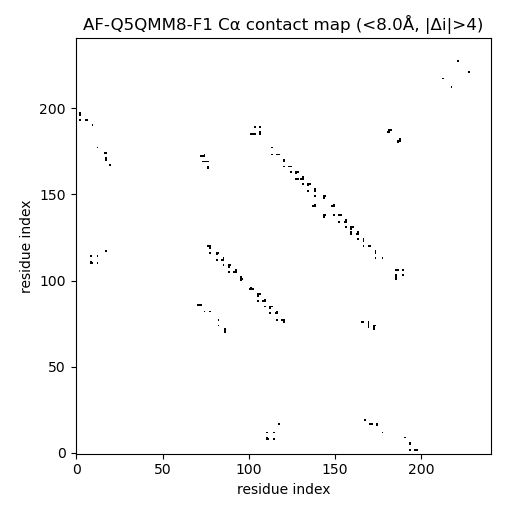. LYS A 1 159 ? 5.491 5.165 -19.631 1.00 96.69 159 LYS A C 1
ATOM 1275 O O . LYS A 1 159 ? 4.365 4.942 -19.195 1.00 96.69 159 LYS A O 1
ATOM 1280 N N . LEU A 1 160 ? 6.487 5.611 -18.864 1.00 96.38 160 LEU A N 1
ATOM 1281 C CA . LEU A 1 160 ? 6.333 5.876 -17.429 1.00 96.38 160 LEU A CA 1
ATOM 1282 C C . LEU A 1 160 ? 5.388 7.049 -17.154 1.00 96.38 160 LEU A C 1
ATOM 1284 O O . LEU A 1 160 ? 4.607 6.998 -16.213 1.00 96.38 160 LEU A O 1
ATOM 1288 N N . GLU A 1 161 ? 5.417 8.096 -17.975 1.00 94.62 161 GLU A N 1
ATOM 1289 C CA . GLU A 1 161 ? 4.486 9.222 -17.855 1.00 94.62 161 GLU A CA 1
ATOM 1290 C C . GLU A 1 161 ? 3.045 8.812 -18.179 1.00 94.62 161 GLU A C 1
ATOM 1292 O O . GLU A 1 161 ? 2.108 9.251 -17.510 1.00 94.62 161 GLU A O 1
ATOM 1297 N N . ALA A 1 162 ? 2.849 7.933 -19.167 1.00 95.31 162 ALA A N 1
ATOM 1298 C CA . ALA A 1 162 ? 1.543 7.348 -19.452 1.00 95.31 162 ALA A CA 1
ATOM 1299 C C . ALA A 1 162 ? 1.048 6.463 -18.294 1.00 95.31 162 ALA A C 1
ATOM 1301 O O . ALA A 1 162 ? -0.124 6.538 -17.921 1.00 95.31 162 ALA A O 1
ATOM 1302 N N . GLU A 1 163 ? 1.928 5.662 -17.690 1.00 94.50 163 GLU A N 1
ATOM 1303 C CA . GLU A 1 163 ? 1.612 4.859 -16.504 1.00 94.50 163 GLU A CA 1
ATOM 1304 C C . GLU A 1 163 ? 1.272 5.739 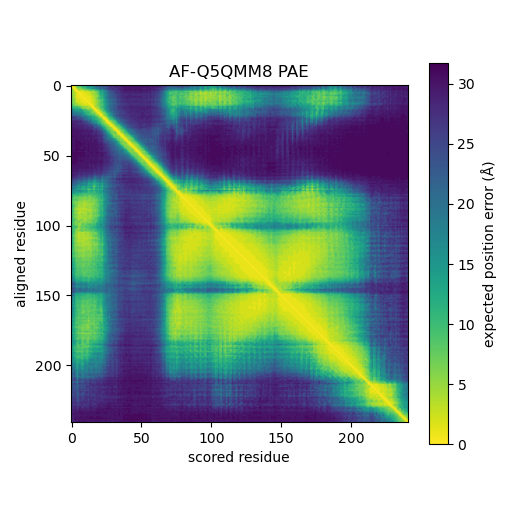-15.295 1.00 94.50 163 GLU A C 1
ATOM 1306 O O . GLU A 1 163 ? 0.267 5.505 -14.628 1.00 94.50 163 GLU A O 1
ATOM 1311 N N . HIS A 1 164 ? 2.021 6.821 -15.077 1.00 92.62 164 HIS A N 1
ATOM 1312 C CA . HIS A 1 164 ? 1.731 7.806 -14.037 1.00 92.62 164 HIS A CA 1
ATOM 1313 C C . HIS A 1 164 ? 0.343 8.444 -14.216 1.00 92.62 164 HIS A C 1
ATOM 1315 O O . HIS A 1 164 ? -0.423 8.549 -13.259 1.00 92.62 164 HIS A O 1
ATOM 1321 N N . LYS A 1 165 ? -0.038 8.799 -15.452 1.00 92.00 165 LYS A N 1
ATOM 1322 C CA . LYS A 1 165 ? -1.393 9.294 -15.761 1.00 92.00 165 LYS A CA 1
ATOM 1323 C C . LYS A 1 165 ? -2.478 8.253 -15.471 1.00 92.00 165 LYS A C 1
ATOM 1325 O O . LYS A 1 165 ? -3.570 8.625 -15.053 1.00 92.00 165 LYS A O 1
ATOM 1330 N N . ARG A 1 166 ? -2.206 6.963 -15.694 1.00 92.81 166 ARG A N 1
ATOM 1331 C CA . ARG A 1 166 ? -3.138 5.874 -15.356 1.00 92.81 166 ARG A CA 1
ATOM 1332 C C . ARG A 1 166 ? -3.266 5.685 -13.843 1.00 92.81 166 ARG A C 1
ATOM 1334 O O . ARG A 1 166 ? -4.384 5.540 -13.372 1.00 92.81 166 ARG A O 1
ATOM 1341 N N . LEU A 1 167 ? -2.164 5.770 -13.094 1.00 92.88 167 LEU A N 1
ATOM 1342 C CA . LEU A 1 167 ? -2.192 5.729 -11.626 1.00 92.88 167 LEU A CA 1
ATOM 1343 C C . LEU A 1 167 ? -3.012 6.870 -11.036 1.00 92.88 167 LEU A C 1
ATOM 1345 O O . LEU A 1 167 ? -3.743 6.649 -10.080 1.00 92.88 167 LEU A O 1
ATOM 1349 N N . LYS A 1 168 ? -2.939 8.067 -11.629 1.00 91.31 168 LYS A N 1
ATOM 1350 C CA . LYS A 1 168 ? -3.782 9.190 -11.212 1.00 91.31 168 LYS A CA 1
ATOM 1351 C C . LYS A 1 168 ? -5.274 8.871 -11.365 1.00 91.31 168 LYS A C 1
ATOM 1353 O O . LYS A 1 168 ? -6.021 9.073 -10.422 1.00 91.31 168 LYS A O 1
ATOM 1358 N N . LYS A 1 169 ? -5.682 8.287 -12.498 1.00 91.69 169 LYS A N 1
ATOM 1359 C CA . LYS A 1 169 ? -7.077 7.857 -12.710 1.00 91.69 169 LYS A CA 1
ATOM 1360 C C . LYS A 1 169 ? -7.518 6.798 -11.699 1.00 91.69 169 LYS A C 1
ATOM 1362 O O . LYS A 1 169 ? -8.619 6.886 -11.173 1.00 91.69 169 LYS A O 1
ATOM 1367 N N . ASP A 1 170 ? -6.668 5.811 -11.423 1.00 91.19 170 ASP A N 1
ATOM 1368 C CA . ASP A 1 170 ? -6.974 4.785 -10.422 1.00 91.19 170 ASP A CA 1
ATOM 1369 C C . ASP A 1 170 ? -7.066 5.382 -9.006 1.00 91.19 170 ASP A C 1
ATOM 1371 O O . ASP A 1 170 ? -7.918 4.963 -8.227 1.00 91.19 170 ASP A O 1
ATOM 1375 N N . ALA A 1 171 ? -6.244 6.388 -8.683 1.00 91.50 171 ALA A N 1
ATOM 1376 C CA . ALA A 1 171 ? -6.334 7.134 -7.429 1.00 91.50 171 ALA A CA 1
ATOM 1377 C C . ALA A 1 171 ? -7.635 7.947 -7.332 1.00 91.50 171 ALA A C 1
ATOM 1379 O O . ALA A 1 171 ? -8.269 7.939 -6.281 1.00 91.50 171 ALA A O 1
ATOM 1380 N N . ASP A 1 172 ? -8.071 8.585 -8.423 1.00 90.38 172 ASP A N 1
ATOM 1381 C CA . ASP A 1 172 ? -9.353 9.300 -8.482 1.00 90.38 172 ASP A CA 1
ATOM 1382 C C . ASP A 1 172 ? -10.535 8.334 -8.245 1.00 90.38 172 ASP A C 1
ATOM 1384 O O . ASP A 1 172 ? -11.439 8.632 -7.466 1.00 90.38 172 ASP A O 1
ATOM 1388 N N . ILE A 1 173 ? -10.501 7.136 -8.847 1.00 90.31 173 ILE A N 1
ATOM 1389 C CA . ILE A 1 173 ? -11.511 6.084 -8.624 1.00 90.31 173 ILE A CA 1
ATOM 1390 C C . ILE A 1 173 ? -11.477 5.586 -7.173 1.00 90.31 173 ILE A C 1
ATOM 1392 O O . ILE A 1 173 ? -12.529 5.416 -6.563 1.00 90.31 173 ILE A O 1
ATOM 1396 N N . TYR A 1 174 ? -10.288 5.352 -6.610 1.00 90.38 174 TYR A N 1
ATOM 1397 C CA . TYR A 1 174 ? -10.130 4.957 -5.209 1.00 90.38 174 TYR A CA 1
ATOM 1398 C C . TYR A 1 174 ? -10.735 6.003 -4.262 1.00 90.38 174 TYR A C 1
ATOM 1400 O O . TYR A 1 174 ? -11.528 5.652 -3.390 1.00 90.38 174 TYR A O 1
ATOM 1408 N N . ASN A 1 175 ? -10.404 7.279 -4.474 1.00 90.69 175 ASN A N 1
ATOM 1409 C CA . ASN A 1 175 ? -10.914 8.395 -3.683 1.00 90.69 175 ASN A CA 1
ATOM 1410 C C . ASN A 1 175 ? -12.448 8.462 -3.762 1.00 90.69 175 ASN A C 1
ATOM 1412 O O . ASN A 1 175 ? -13.103 8.573 -2.731 1.00 90.69 175 ASN A O 1
ATOM 1416 N N . TYR A 1 176 ? -13.030 8.272 -4.952 1.00 89.44 176 TYR A N 1
ATOM 1417 C CA . TYR A 1 176 ? -14.483 8.190 -5.121 1.00 89.44 176 TYR A CA 1
ATOM 1418 C C . TYR A 1 176 ? -15.111 7.038 -4.319 1.00 89.44 176 TYR A C 1
ATOM 1420 O O . TYR A 1 176 ? -16.098 7.241 -3.615 1.00 89.44 176 TYR A O 1
ATOM 1428 N N . ILE A 1 177 ? -14.546 5.827 -4.377 1.00 87.81 177 ILE A N 1
ATOM 1429 C CA . ILE A 1 177 ? -15.052 4.681 -3.597 1.00 87.81 177 ILE A CA 1
ATOM 1430 C C . ILE A 1 177 ? -14.978 4.972 -2.097 1.00 87.81 177 ILE A C 1
ATOM 1432 O O . ILE A 1 177 ? -15.910 4.662 -1.353 1.00 87.81 177 ILE A O 1
ATOM 1436 N N . GLN A 1 178 ? -13.869 5.567 -1.659 1.00 88.50 178 GLN A N 1
ATOM 1437 C CA . GLN A 1 178 ? -13.660 5.936 -0.270 1.00 88.50 178 GLN A CA 1
ATOM 1438 C C . GLN A 1 178 ? -14.704 6.962 0.198 1.00 88.50 178 GLN A C 1
ATOM 1440 O O . GLN A 1 178 ? -15.285 6.779 1.266 1.00 88.50 178 GLN A O 1
ATOM 1445 N N . GLU A 1 179 ? -14.999 7.986 -0.607 1.00 88.19 179 GLU A N 1
ATOM 1446 C CA . GLU A 1 179 ? -16.074 8.951 -0.338 1.00 88.19 179 GLU A CA 1
ATOM 1447 C C . GLU A 1 179 ? -17.433 8.260 -0.210 1.00 88.19 179 GLU A C 1
ATOM 1449 O O . GLU A 1 179 ? -18.150 8.479 0.767 1.00 88.19 179 GLU A O 1
ATOM 1454 N N . GLN A 1 180 ? -17.781 7.379 -1.156 1.00 86.25 180 GLN A N 1
ATOM 1455 C CA . GLN A 1 180 ? -19.048 6.641 -1.107 1.00 86.25 180 GLN A CA 1
ATOM 1456 C C . GLN A 1 180 ? -19.169 5.799 0.169 1.00 86.25 180 GLN A C 1
ATOM 1458 O O . GLN A 1 180 ? -20.231 5.762 0.792 1.00 86.25 180 GLN A O 1
ATOM 1463 N N . LEU A 1 181 ? -18.077 5.157 0.595 1.00 86.38 181 LEU A N 1
ATOM 1464 C CA . LEU A 1 181 ? -18.047 4.408 1.846 1.00 86.38 181 LEU A CA 1
ATOM 1465 C C . LEU A 1 181 ? -18.262 5.326 3.054 1.00 86.38 181 LEU A C 1
ATOM 1467 O O . LEU A 1 181 ? -19.091 5.011 3.905 1.00 86.38 181 LEU A O 1
ATOM 1471 N N . GLN A 1 182 ? -17.561 6.461 3.114 1.00 86.19 182 GLN A N 1
ATOM 1472 C CA . GLN A 1 182 ? -17.662 7.416 4.222 1.00 86.19 182 GLN A CA 1
ATOM 1473 C C . GLN A 1 182 ? -19.072 8.003 4.380 1.00 86.19 182 GLN A C 1
ATOM 1475 O O . GLN A 1 182 ? -19.497 8.308 5.495 1.00 86.19 182 GLN A O 1
ATOM 1480 N N . MET A 1 183 ? -19.819 8.115 3.280 1.00 83.69 183 MET A N 1
ATOM 1481 C CA . MET A 1 183 ? -21.203 8.589 3.285 1.00 83.69 183 MET A CA 1
ATOM 1482 C C . MET A 1 183 ? -22.220 7.525 3.728 1.00 83.69 183 MET A C 1
ATOM 1484 O O . MET A 1 183 ? -23.335 7.884 4.117 1.00 83.69 183 MET A O 1
ATOM 1488 N N . SER A 1 184 ? -21.860 6.237 3.699 1.00 83.00 184 SER A N 1
ATOM 1489 C CA . SER A 1 184 ? -22.762 5.138 4.064 1.00 83.00 184 SER A CA 1
ATOM 1490 C C . SER A 1 184 ? -23.112 5.130 5.560 1.00 83.00 184 SER A C 1
ATOM 1492 O O . SER A 1 184 ? -22.261 5.377 6.417 1.00 83.00 184 SER A O 1
ATOM 1494 N N . GLU A 1 185 ? -24.361 4.791 5.903 1.00 83.88 185 GLU A N 1
ATOM 1495 C CA . GLU A 1 185 ? -24.784 4.664 7.311 1.00 83.88 185 GLU A CA 1
ATOM 1496 C C . GLU A 1 185 ? -24.002 3.581 8.054 1.00 83.88 185 GLU A C 1
ATOM 1498 O O . GLU A 1 185 ? -23.627 3.751 9.211 1.00 83.88 185 GLU A O 1
ATOM 1503 N N . SER A 1 186 ? -23.676 2.492 7.365 1.00 80.94 186 SER A N 1
ATOM 1504 C CA . SER A 1 186 ? -22.902 1.386 7.915 1.00 80.94 186 SER A CA 1
ATOM 1505 C C . SER A 1 186 ? -21.497 1.801 8.364 1.00 80.94 186 SER A C 1
ATOM 1507 O O . SER A 1 186 ? -21.001 1.302 9.373 1.00 80.94 186 SER A O 1
ATOM 1509 N N . TYR A 1 187 ? -20.865 2.740 7.653 1.00 83.62 187 TYR A N 1
ATOM 1510 C CA . TYR A 1 187 ? -19.570 3.290 8.050 1.00 83.62 187 TYR A CA 1
ATOM 1511 C C . TYR A 1 187 ? -19.691 4.205 9.275 1.00 83.62 187 TYR A C 1
ATOM 1513 O O . TYR A 1 187 ? -18.873 4.115 10.189 1.00 83.62 187 TYR A O 1
ATOM 1521 N N . LYS A 1 188 ? -20.744 5.031 9.342 1.00 85.44 188 LYS A N 1
ATOM 1522 C CA . LYS A 1 188 ? -21.027 5.880 10.512 1.00 85.44 188 LYS A CA 1
ATOM 1523 C C . LYS A 1 188 ? -21.268 5.042 11.768 1.00 85.44 188 LYS A C 1
ATOM 1525 O O . LYS A 1 188 ? -20.620 5.282 12.782 1.00 85.44 188 LYS A O 1
ATOM 1530 N N . LEU A 1 189 ? -22.087 3.991 11.664 1.00 84.25 189 LEU A N 1
ATOM 1531 C CA . LEU A 1 189 ? -22.311 3.031 12.750 1.00 84.25 189 LEU A CA 1
ATOM 1532 C C . LEU A 1 189 ? -21.011 2.349 13.191 1.00 84.25 189 LEU A C 1
ATOM 1534 O O . LEU A 1 189 ? -20.789 2.164 14.383 1.00 84.25 189 LEU A O 1
ATOM 1538 N N . LEU A 1 190 ? -20.128 1.991 12.253 1.00 84.75 190 LEU A N 1
ATOM 1539 C CA . LEU A 1 190 ? -18.831 1.403 12.592 1.00 84.75 190 LEU A CA 1
ATOM 1540 C C . LEU A 1 190 ? -17.940 2.391 13.365 1.00 84.75 190 LEU A C 1
ATOM 1542 O O . LEU A 1 190 ? -17.292 1.991 14.334 1.00 84.75 190 LEU A O 1
ATOM 1546 N N . ILE A 1 191 ? -17.929 3.672 12.979 1.00 85.88 191 ILE A N 1
ATOM 1547 C CA . ILE A 1 191 ? -17.218 4.726 13.717 1.00 85.88 191 ILE A CA 1
ATOM 1548 C C . ILE A 1 191 ? -17.795 4.873 15.127 1.00 85.88 191 ILE A C 1
ATOM 1550 O O . ILE A 1 191 ? -17.029 4.862 16.089 1.00 85.88 191 ILE A O 1
ATOM 1554 N N . GLU A 1 192 ? -19.116 4.964 15.269 1.00 87.50 192 GLU A N 1
ATOM 1555 C CA . GLU A 1 192 ? -19.791 5.096 16.566 1.00 87.50 192 GLU A CA 1
ATOM 1556 C C . GLU A 1 192 ? -19.532 3.890 17.477 1.00 87.50 192 GLU A C 1
ATOM 1558 O O . GLU A 1 192 ? -19.163 4.057 18.639 1.00 87.50 192 GLU A O 1
ATOM 1563 N N . LEU A 1 193 ? -19.624 2.668 16.946 1.00 84.81 193 LEU A N 1
ATOM 1564 C CA . LEU A 1 193 ? -19.272 1.452 17.682 1.00 84.81 193 LEU A CA 1
ATOM 1565 C C . LEU A 1 193 ? -17.805 1.473 18.115 1.00 84.81 193 LEU A C 1
ATOM 1567 O O . LEU A 1 193 ? -17.496 1.137 19.257 1.00 84.81 193 LEU A O 1
ATOM 1571 N N . SER A 1 194 ? -16.897 1.923 17.244 1.00 83.06 194 SER A N 1
ATOM 1572 C CA . SER A 1 194 ? -15.488 2.082 17.612 1.00 83.06 194 SER A CA 1
ATOM 1573 C C . SER A 1 194 ? -15.298 3.130 18.717 1.00 83.06 194 SER A C 1
ATOM 1575 O O . SER A 1 194 ? -14.427 2.963 19.571 1.00 83.06 194 SER A O 1
ATOM 1577 N N . ALA A 1 195 ? -16.109 4.196 18.730 1.00 85.88 195 ALA A N 1
ATOM 1578 C CA . ALA A 1 195 ? -16.127 5.235 19.759 1.00 85.88 195 ALA A CA 1
ATOM 1579 C C . ALA A 1 195 ? -16.537 4.670 21.122 1.00 85.88 195 ALA A C 1
ATOM 1581 O O . ALA A 1 195 ? -15.815 4.849 22.104 1.00 85.88 195 ALA A O 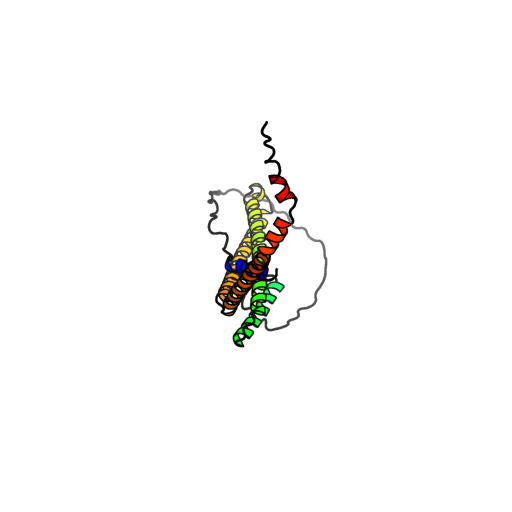1
ATOM 1582 N N . LEU A 1 196 ? -17.648 3.931 21.154 1.00 86.88 196 LEU A N 1
ATOM 1583 C CA . LEU A 1 196 ? -18.186 3.307 22.361 1.00 86.88 196 LEU A CA 1
ATOM 1584 C C . LEU A 1 196 ? -17.239 2.265 22.952 1.00 86.88 196 LEU A C 1
ATOM 1586 O O . LEU A 1 196 ? -17.005 2.276 24.158 1.00 86.88 196 LEU A O 1
ATOM 1590 N N . VAL A 1 197 ? -16.658 1.404 22.113 1.00 83.38 197 VAL A N 1
ATOM 1591 C CA . VAL A 1 197 ? -15.737 0.359 22.578 1.00 83.38 197 VAL A CA 1
ATOM 1592 C C . VAL A 1 197 ? -14.510 0.963 23.249 1.00 83.38 197 VAL A C 1
ATOM 1594 O O . VAL A 1 197 ? -14.155 0.530 24.337 1.00 83.38 197 VAL A O 1
ATOM 1597 N N . GLU A 1 198 ? -13.885 1.997 22.681 1.00 81.69 198 GLU A N 1
ATOM 1598 C CA . GLU A 1 198 ? -12.746 2.592 23.385 1.00 81.69 198 GLU A CA 1
ATOM 1599 C C . GLU A 1 198 ? -13.143 3.408 24.615 1.00 81.69 198 GLU A C 1
ATOM 1601 O O . GLU A 1 198 ? -12.311 3.629 25.493 1.00 81.69 198 GLU A O 1
ATOM 1606 N N . LYS A 1 199 ? -14.362 3.951 24.662 1.00 86.00 199 LYS A N 1
ATOM 1607 C CA . LYS A 1 199 ? -14.842 4.583 25.890 1.00 86.00 199 LYS A CA 1
ATOM 1608 C C . LYS A 1 199 ? -14.910 3.531 27.000 1.00 86.00 199 LYS A C 1
ATOM 1610 O O . LYS A 1 199 ? -14.361 3.774 28.065 1.00 86.00 199 LYS A O 1
ATOM 1615 N N . ALA A 1 200 ? -15.458 2.354 26.697 1.00 85.94 200 ALA A N 1
ATOM 1616 C CA . ALA A 1 200 ? -15.478 1.223 27.617 1.00 85.94 200 ALA A CA 1
ATOM 1617 C C . ALA A 1 200 ? -14.064 0.732 27.980 1.00 85.94 200 ALA A C 1
ATOM 1619 O O . ALA A 1 200 ? -13.800 0.506 29.149 1.00 85.94 200 ALA A O 1
ATOM 1620 N N . GLU A 1 201 ? -13.129 0.632 27.026 1.00 83.31 201 GLU A N 1
ATOM 1621 C CA . GLU A 1 201 ? -11.735 0.248 27.325 1.00 83.31 201 GLU A CA 1
ATOM 1622 C C . GLU A 1 201 ? -11.004 1.288 28.188 1.00 83.31 201 GLU A C 1
ATOM 1624 O O . GLU A 1 201 ? -10.191 0.917 29.028 1.00 83.31 201 GLU A O 1
ATOM 1629 N N . ARG A 1 202 ? -11.278 2.589 28.008 1.00 82.94 202 ARG A N 1
ATOM 1630 C CA . ARG A 1 202 ? -10.739 3.638 28.893 1.00 82.94 202 ARG A CA 1
ATOM 1631 C C . ARG A 1 202 ? -11.345 3.563 30.287 1.00 82.94 202 ARG A C 1
ATOM 1633 O O . ARG A 1 202 ? -10.620 3.739 31.255 1.00 82.94 202 ARG A O 1
ATOM 1640 N N . GLU A 1 203 ? -12.651 3.339 30.387 1.00 83.94 203 GLU A N 1
ATOM 1641 C CA . GLU A 1 203 ? -13.338 3.167 31.670 1.00 83.94 203 GLU A CA 1
ATOM 1642 C C . GLU A 1 203 ? -12.837 1.917 32.405 1.00 83.94 203 GLU A C 1
ATOM 1644 O O . GLU A 1 203 ? -12.587 1.991 33.601 1.00 83.94 203 GLU A O 1
ATOM 1649 N N . ASP A 1 204 ? -12.606 0.814 31.690 1.00 83.19 204 ASP A N 1
ATOM 1650 C CA . ASP A 1 204 ? -12.022 -0.418 32.231 1.00 83.19 204 ASP A CA 1
ATOM 1651 C C . ASP A 1 204 ? -10.570 -0.199 32.679 1.00 83.19 204 ASP A C 1
ATOM 1653 O O . ASP A 1 2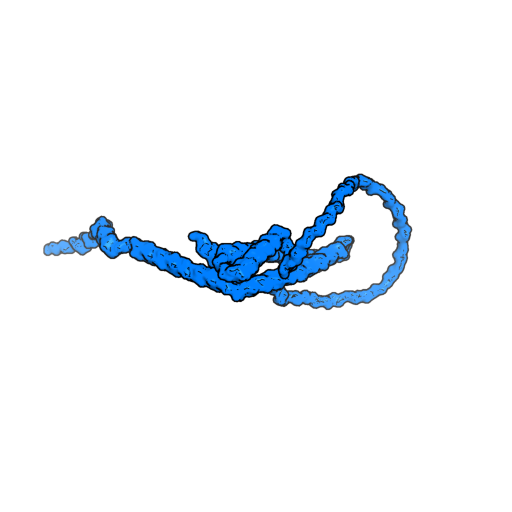04 ? -10.220 -0.546 33.801 1.00 83.19 204 ASP A O 1
ATOM 1657 N N . ALA A 1 205 ? -9.749 0.484 31.870 1.00 80.88 205 ALA A N 1
ATOM 1658 C CA . ALA A 1 205 ? -8.383 0.851 32.250 1.00 80.88 205 ALA A CA 1
ATOM 1659 C C . ALA A 1 205 ? -8.348 1.735 33.512 1.00 80.88 205 ALA A C 1
ATOM 1661 O O . ALA A 1 205 ? -7.569 1.475 34.427 1.00 80.88 205 ALA A O 1
ATOM 1662 N N . LEU A 1 206 ? -9.234 2.734 33.597 1.00 79.38 206 LEU A N 1
ATOM 1663 C CA . LEU A 1 206 ? -9.378 3.581 34.784 1.00 79.38 206 LEU A CA 1
ATOM 1664 C C . LEU A 1 206 ? -9.891 2.795 35.997 1.00 79.38 206 LEU A C 1
ATOM 1666 O O . LEU A 1 206 ? -9.457 3.057 37.112 1.00 79.38 206 LEU A O 1
ATOM 1670 N N . ALA A 1 207 ? -10.794 1.832 35.804 1.00 78.88 207 ALA A N 1
ATOM 1671 C CA . ALA A 1 207 ? -11.270 0.963 36.877 1.00 78.88 207 ALA A CA 1
ATOM 1672 C C . ALA A 1 207 ? -10.164 0.023 37.376 1.00 78.88 207 ALA A C 1
ATOM 1674 O O . ALA A 1 207 ? -10.065 -0.205 38.580 1.00 78.88 207 ALA A O 1
ATOM 1675 N N . THR A 1 208 ? -9.307 -0.481 36.480 1.00 75.12 208 THR A N 1
ATOM 1676 C CA . THR A 1 208 ? -8.136 -1.279 36.862 1.00 75.12 208 THR A CA 1
ATOM 1677 C C . THR A 1 208 ? -7.082 -0.450 37.588 1.00 75.12 208 THR A C 1
ATOM 1679 O O . THR A 1 208 ? -6.562 -0.924 38.589 1.00 75.12 208 THR A O 1
ATOM 1682 N N . GLU A 1 209 ? -6.830 0.791 37.159 1.00 63.38 209 GLU A N 1
ATOM 1683 C CA . GLU A 1 209 ? -5.899 1.716 37.824 1.00 63.38 209 GLU A CA 1
ATOM 1684 C C . GLU A 1 209 ? -6.445 2.168 39.191 1.00 63.38 209 GLU A C 1
ATOM 1686 O O . GLU A 1 209 ? -5.711 2.244 40.167 1.00 63.38 209 GLU A O 1
ATOM 1691 N N . ALA A 1 210 ? -7.760 2.379 39.316 1.00 60.41 210 ALA A N 1
ATOM 1692 C CA . ALA A 1 210 ? -8.407 2.681 40.596 1.00 60.41 210 ALA A CA 1
ATOM 1693 C C . ALA A 1 210 ? -8.465 1.476 41.556 1.00 60.41 210 ALA A C 1
ATOM 1695 O O . ALA A 1 210 ? -8.625 1.662 42.763 1.00 60.41 210 ALA A O 1
ATOM 1696 N N . ALA A 1 211 ? -8.352 0.250 41.037 1.00 66.88 211 ALA A N 1
ATOM 1697 C CA . ALA A 1 211 ? -8.212 -0.963 41.838 1.00 66.88 211 ALA A CA 1
ATOM 1698 C C . ALA A 1 211 ? -6.767 -1.187 42.330 1.00 66.88 211 ALA A C 1
ATOM 1700 O O . ALA A 1 211 ? -6.524 -2.127 43.090 1.00 66.88 211 ALA A O 1
ATOM 1701 N N . GLU A 1 212 ? -5.809 -0.338 41.938 1.00 63.69 212 GLU A N 1
ATOM 1702 C CA . GLU A 1 212 ? -4.446 -0.364 42.464 1.00 63.69 212 GLU A CA 1
ATOM 1703 C C . GLU A 1 212 ? -4.410 0.259 43.866 1.00 63.69 212 GLU A C 1
ATOM 1705 O O . GLU A 1 212 ? -4.352 1.471 44.038 1.00 63.69 212 GLU A O 1
ATOM 1710 N N . MET A 1 213 ? -4.420 -0.618 44.871 1.00 70.12 213 MET A N 1
ATOM 1711 C CA . MET A 1 213 ? -4.212 -0.340 46.294 1.00 70.12 213 MET A CA 1
ATOM 1712 C C . MET A 1 213 ? -5.227 0.627 46.923 1.00 70.12 213 MET A C 1
ATOM 1714 O O . MET A 1 213 ? -5.178 1.849 46.788 1.00 70.12 213 MET A O 1
ATOM 1718 N N . THR A 1 214 ? -6.136 0.074 47.718 1.00 79.94 214 THR A N 1
ATOM 1719 C CA . THR A 1 214 ? -7.033 0.880 48.553 1.00 79.94 214 THR A CA 1
ATOM 1720 C C . THR A 1 214 ? -6.239 1.713 49.569 1.00 79.94 214 THR A C 1
ATOM 1722 O O . THR A 1 214 ? -5.143 1.342 49.989 1.00 79.94 214 THR A O 1
ATOM 1725 N N . PHE A 1 215 ? -6.798 2.839 50.025 1.00 78.00 215 PHE A N 1
ATOM 1726 C CA . PHE A 1 215 ? -6.173 3.665 51.071 1.00 78.00 215 PHE A CA 1
ATOM 1727 C C . PHE A 1 215 ? -5.823 2.859 52.338 1.00 78.00 215 PHE A C 1
ATOM 1729 O O . PHE A 1 215 ? -4.786 3.086 52.956 1.00 78.00 215 PHE A O 1
ATOM 1736 N N . GLU A 1 216 ? -6.655 1.877 52.695 1.00 83.94 216 GLU A N 1
ATOM 1737 C CA . GLU A 1 216 ? -6.388 0.969 53.816 1.00 83.94 216 GLU A CA 1
ATOM 1738 C C . GLU A 1 216 ? -5.216 0.014 53.545 1.00 83.94 216 GLU A C 1
ATOM 1740 O O . GLU A 1 216 ? -4.422 -0.245 54.449 1.00 83.94 216 GLU A O 1
ATOM 1745 N N . GLU A 1 217 ? -5.045 -0.472 52.312 1.00 85.19 217 GLU A N 1
ATOM 1746 C CA . GLU A 1 217 ? -3.872 -1.270 51.923 1.00 85.19 217 GLU A CA 1
ATOM 1747 C C . GLU A 1 217 ? -2.588 -0.429 51.929 1.00 85.19 217 GLU A C 1
ATOM 1749 O O . GLU A 1 217 ? -1.569 -0.892 52.445 1.00 85.19 217 GLU A O 1
ATOM 1754 N N . LEU A 1 218 ? -2.647 0.825 51.461 1.00 83.44 218 LEU A N 1
ATOM 1755 C CA . LEU A 1 218 ? -1.545 1.791 51.576 1.00 83.44 218 LEU A CA 1
ATOM 1756 C C . LEU A 1 218 ? -1.146 2.006 53.041 1.00 83.44 218 LEU A C 1
ATOM 1758 O O . LEU A 1 218 ? 0.034 1.920 53.383 1.00 83.44 218 LEU A O 1
ATOM 1762 N N . LEU A 1 219 ? -2.125 2.234 53.921 1.00 84.56 219 LEU A N 1
ATOM 1763 C CA . LEU A 1 219 ? -1.883 2.399 55.354 1.00 84.56 219 LEU A CA 1
ATOM 1764 C C . LEU A 1 219 ? -1.333 1.128 56.001 1.00 84.56 219 LEU A C 1
ATOM 1766 O O . LEU A 1 219 ? -0.474 1.212 56.879 1.00 84.56 219 LEU A O 1
ATOM 1770 N N . ALA A 1 220 ? -1.822 -0.048 55.610 1.00 86.25 220 ALA A N 1
ATOM 1771 C CA . ALA A 1 220 ? -1.295 -1.317 56.097 1.00 86.25 220 ALA A CA 1
ATOM 1772 C C . ALA A 1 220 ? 0.172 -1.497 55.679 1.00 86.25 220 ALA A C 1
ATOM 1774 O O . ALA A 1 220 ? 1.003 -1.885 56.506 1.00 86.25 220 ALA A O 1
ATOM 1775 N N . GLN A 1 221 ? 0.506 -1.135 54.437 1.00 84.25 221 GLN A N 1
ATOM 1776 C CA . GLN A 1 221 ? 1.870 -1.161 53.925 1.00 84.25 221 GLN A CA 1
ATOM 1777 C C . GLN A 1 221 ? 2.776 -0.168 54.673 1.00 84.25 221 GLN A C 1
ATOM 1779 O O . GLN A 1 221 ? 3.827 -0.576 55.164 1.00 84.25 221 GLN A O 1
ATOM 1784 N N . GLU A 1 222 ? 2.358 1.088 54.859 1.00 82.38 222 GLU A N 1
ATOM 1785 C CA . GLU A 1 222 ? 3.120 2.111 55.600 1.00 82.38 222 GLU A CA 1
ATOM 1786 C C . GLU A 1 222 ? 3.305 1.741 57.081 1.00 82.38 222 GLU A C 1
ATOM 1788 O O . GLU A 1 222 ? 4.388 1.904 57.645 1.00 82.38 222 GLU A O 1
ATOM 1793 N N . LYS A 1 223 ? 2.281 1.166 57.727 1.00 84.62 223 LYS A N 1
ATOM 1794 C CA . LYS A 1 223 ? 2.390 0.639 59.100 1.00 84.62 223 LYS A CA 1
ATOM 1795 C C . LYS A 1 223 ? 3.389 -0.516 59.199 1.00 84.62 223 LYS A C 1
ATOM 1797 O O . LYS A 1 223 ? 4.044 -0.657 60.230 1.00 84.62 223 LYS A O 1
ATOM 1802 N N . SER A 1 224 ? 3.503 -1.335 58.152 1.00 82.44 224 SER A N 1
ATOM 1803 C CA . SER A 1 224 ? 4.448 -2.458 58.090 1.00 82.44 224 SER A CA 1
ATOM 1804 C C . SER A 1 224 ? 5.870 -2.055 57.677 1.00 82.44 224 SER A C 1
ATOM 1806 O O . SER A 1 224 ? 6.810 -2.824 57.894 1.00 82.44 224 SER A O 1
ATOM 1808 N N . ASP A 1 225 ? 6.059 -0.849 57.130 1.00 82.75 225 ASP A N 1
ATOM 1809 C CA . ASP A 1 225 ? 7.360 -0.354 56.687 1.00 82.75 225 ASP A CA 1
ATOM 1810 C C . ASP A 1 225 ? 8.226 0.079 57.881 1.00 82.75 225 ASP A C 1
ATOM 1812 O O . ASP A 1 225 ? 8.291 1.241 58.294 1.00 82.75 225 ASP A O 1
ATOM 1816 N N . ALA A 1 226 ? 8.944 -0.891 58.448 1.00 75.94 226 ALA A N 1
ATOM 1817 C CA . ALA A 1 226 ? 9.897 -0.646 59.521 1.00 75.94 226 ALA A CA 1
ATOM 1818 C C . ALA A 1 226 ? 10.981 0.376 59.125 1.00 75.94 226 ALA A C 1
ATOM 1820 O O . ALA A 1 226 ? 11.473 1.094 59.997 1.00 75.94 226 ALA A O 1
ATOM 1821 N N . ALA A 1 227 ? 11.354 0.483 57.843 1.00 76.81 227 ALA A N 1
ATOM 1822 C CA . ALA A 1 227 ? 12.371 1.430 57.391 1.00 76.81 227 ALA A CA 1
ATOM 1823 C C . ALA A 1 227 ? 11.859 2.880 57.423 1.00 76.81 227 ALA A C 1
ATOM 1825 O O . ALA A 1 227 ? 12.625 3.786 57.772 1.00 76.81 227 ALA A O 1
ATOM 1826 N N . PHE A 1 228 ? 10.572 3.090 57.133 1.00 78.06 228 PHE A N 1
ATOM 1827 C CA . PHE A 1 228 ? 9.903 4.385 57.264 1.00 78.06 228 PHE A CA 1
ATOM 1828 C C . PHE A 1 228 ? 9.910 4.878 58.723 1.00 78.06 228 PHE A C 1
ATOM 1830 O O . PHE A 1 228 ? 10.411 5.969 59.014 1.00 78.06 228 PHE A O 1
ATOM 1837 N N . TRP A 1 229 ? 9.487 4.034 59.673 1.00 80.50 229 TRP A N 1
ATOM 1838 C CA . TRP A 1 229 ? 9.411 4.393 61.100 1.00 80.50 229 TRP A CA 1
ATOM 1839 C C . TRP A 1 229 ? 10.773 4.470 61.817 1.00 80.50 229 TRP A C 1
ATOM 1841 O O . TRP A 1 229 ? 10.907 5.161 62.831 1.00 80.50 229 TRP A O 1
ATOM 1851 N N . GLN A 1 230 ? 11.817 3.806 61.308 1.00 71.44 230 GLN A N 1
ATOM 1852 C CA . GLN A 1 230 ? 13.164 3.840 61.903 1.00 71.44 230 GLN A CA 1
ATOM 1853 C C . GLN A 1 230 ? 13.891 5.183 61.696 1.00 71.44 230 GLN A C 1
ATOM 1855 O O . GLN A 1 230 ? 14.725 5.556 62.527 1.00 71.44 230 GLN A O 1
ATOM 1860 N N . ARG A 1 231 ? 13.587 5.950 60.633 1.00 60.88 231 ARG A N 1
ATOM 1861 C CA . ARG A 1 231 ? 14.325 7.190 60.301 1.00 60.88 231 ARG A CA 1
ATOM 1862 C C . ARG A 1 231 ? 14.134 8.333 61.304 1.00 60.88 231 ARG A C 1
ATOM 1864 O O . ARG A 1 231 ? 15.031 9.163 61.432 1.00 60.88 231 ARG A O 1
ATOM 1871 N N . HIS A 1 232 ? 13.048 8.346 62.076 1.00 55.91 232 HIS A N 1
ATOM 1872 C CA . HIS A 1 232 ? 12.739 9.451 62.994 1.00 55.91 232 HIS A CA 1
ATOM 1873 C C . HIS A 1 232 ? 13.158 9.229 64.458 1.00 55.91 232 HIS A C 1
ATOM 1875 O O . HIS A 1 232 ? 13.060 10.153 65.261 1.00 55.91 232 HIS A O 1
ATOM 1881 N N . ARG A 1 233 ? 13.709 8.060 64.827 1.00 55.31 233 ARG A N 1
ATOM 1882 C CA . ARG A 1 233 ? 14.162 7.801 66.214 1.00 55.31 233 ARG A CA 1
ATOM 1883 C C . ARG A 1 233 ? 15.528 8.395 66.582 1.00 55.31 233 ARG A C 1
ATOM 1885 O O . ARG A 1 233 ? 15.874 8.409 67.757 1.00 55.31 233 ARG A O 1
ATOM 1892 N N . LYS A 1 234 ? 16.313 8.901 65.623 1.00 56.19 234 LYS A N 1
ATOM 1893 C CA . LYS A 1 234 ? 17.669 9.434 65.887 1.00 56.19 234 LYS A CA 1
ATOM 1894 C C . LYS A 1 234 ? 17.721 10.919 66.277 1.00 56.19 234 LYS A C 1
ATOM 1896 O O . LYS A 1 234 ? 18.812 11.435 66.484 1.00 56.19 234 LYS A O 1
ATOM 1901 N N . LEU A 1 235 ? 16.582 11.607 66.393 1.00 54.44 235 LEU A N 1
ATOM 1902 C CA . LEU A 1 235 ? 16.542 13.049 66.696 1.00 54.44 235 LEU A CA 1
ATOM 1903 C C . LEU A 1 235 ? 16.293 13.385 68.176 1.00 54.44 235 LEU A C 1
ATOM 1905 O O . LEU A 1 235 ? 16.272 14.557 68.538 1.00 54.44 235 LEU A O 1
ATOM 1909 N N . THR A 1 236 ? 16.161 12.389 69.054 1.00 53.12 236 THR A N 1
ATOM 1910 C CA . THR A 1 236 ? 15.889 12.605 70.485 1.00 53.12 236 THR A CA 1
ATOM 1911 C C . THR A 1 236 ? 16.972 11.977 71.363 1.00 53.12 236 THR A C 1
ATOM 1913 O O . THR A 1 236 ? 16.721 11.043 72.118 1.00 53.12 236 THR A O 1
ATOM 1916 N N . SER A 1 237 ? 18.201 12.481 71.261 1.00 52.62 237 SER A N 1
ATOM 1917 C CA . SER A 1 237 ? 19.240 12.283 72.280 1.00 52.62 237 SER A CA 1
ATOM 1918 C C . SER A 1 237 ? 19.896 13.628 72.599 1.00 52.62 237 SER A C 1
ATOM 1920 O O . SER A 1 237 ? 21.058 13.863 72.279 1.00 52.62 237 SER A O 1
ATOM 1922 N N . ILE A 1 238 ? 19.126 14.546 73.185 1.00 53.69 238 ILE A N 1
ATOM 1923 C CA . ILE A 1 238 ? 19.669 15.755 73.812 1.00 53.69 238 ILE A CA 1
ATOM 1924 C C . ILE A 1 238 ? 19.569 15.522 75.320 1.00 53.69 238 ILE A C 1
ATOM 1926 O O . ILE A 1 238 ? 18.521 15.705 75.929 1.00 53.69 238 ILE A O 1
ATOM 1930 N N . LEU A 1 239 ? 20.660 14.999 75.877 1.00 44.38 239 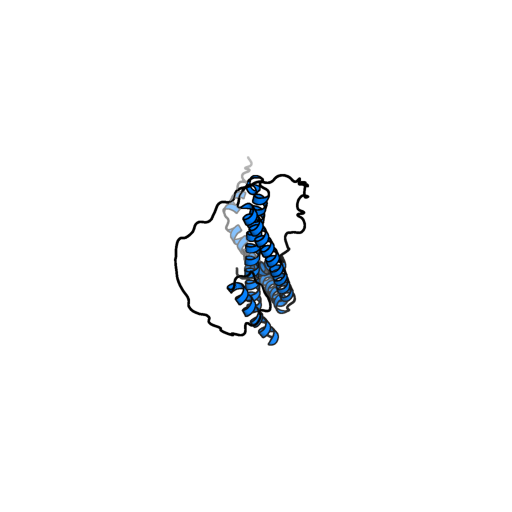LEU A N 1
ATOM 1931 C CA . LEU A 1 239 ? 20.882 14.778 77.304 1.00 44.38 239 LEU A CA 1
ATOM 1932 C C . LEU A 1 239 ? 21.170 16.139 77.974 1.00 44.38 239 LEU A C 1
ATOM 1934 O O . LEU A 1 239 ? 22.109 16.808 77.533 1.00 44.38 239 LEU A O 1
ATOM 1938 N N . PRO A 1 240 ? 20.434 16.578 79.011 1.00 53.94 240 PRO A N 1
ATOM 1939 C CA . PRO A 1 240 ? 20.881 17.680 79.852 1.00 53.94 240 PRO A CA 1
ATOM 1940 C C . PRO A 1 240 ? 21.846 17.155 80.930 1.00 53.94 240 PRO A C 1
ATOM 1942 O O . PRO A 1 240 ? 21.646 16.070 81.477 1.00 53.94 240 PRO A O 1
ATOM 1945 N N . LYS A 1 241 ? 22.918 17.923 81.162 1.00 44.94 241 LYS A N 1
ATOM 1946 C CA . LYS A 1 241 ? 23.838 17.803 82.306 1.00 44.94 241 LYS A CA 1
ATOM 1947 C C . LYS A 1 241 ? 23.116 17.992 83.636 1.00 44.94 241 LYS A C 1
ATOM 1949 O O . LYS A 1 241 ? 22.146 18.781 83.650 1.00 44.94 241 LYS A O 1
#